Protein AF-0000000084987063 (afdb_homodimer)

Organism: Nitrosospira multiformis (strain ATCC 25196 / NCIMB 11849 / C 71) (NCBI:txid323848)

Solvent-accessible surface area (backbone atoms only — not comparable to full-atom values): 15869 Å² total; per-residue (Å²): 129,84,83,56,64,45,53,53,76,77,36,50,68,53,42,49,37,52,52,51,40,48,54,50,33,50,50,38,30,53,75,44,67,49,56,69,24,58,53,26,49,50,48,24,52,40,22,56,61,41,63,23,64,49,53,32,54,50,27,49,53,50,14,48,76,51,70,44,51,71,65,60,63,69,40,49,92,50,48,87,80,51,87,86,58,53,69,50,52,48,26,50,48,50,43,31,50,28,55,67,42,25,58,79,61,34,62,46,66,69,50,51,50,48,26,62,74,56,37,53,72,56,40,48,51,22,50,52,46,39,38,36,49,48,53,36,49,40,40,48,39,50,62,23,57,57,79,72,78,132,130,85,82,57,64,46,53,52,77,78,35,52,70,55,41,50,37,51,52,52,41,48,52,50,33,52,50,38,30,52,76,44,67,50,55,68,24,58,54,26,49,48,49,25,52,40,22,56,60,40,63,21,64,47,53,32,56,50,26,49,52,50,13,46,77,52,68,42,52,70,63,60,63,69,40,49,92,50,48,88,80,52,87,86,59,53,70,51,51,48,26,50,50,50,43,31,50,27,55,67,42,24,60,80,60,36,64,47,67,70,48,52,50,48,26,60,73,56,39,53,72,57,41,48,52,22,49,52,46,40,38,37,49,46,52,35,50,41,40,49,40,49,61,23,58,56,80,73,78,130

Nearest PDB structures (foldseek):
  2gmy-assembly1_C  TM=9.143E-01  e=2.079E-09  Agrobacterium fabrum str. C58
  7xw1-assembly1_A  TM=9.590E-01  e=3.713E-08  Pseudomonas aeruginosa
  2ijc-assembly2_I  TM=9.328E-01  e=4.978E-08  Pseudomonas aeruginosa PAO1
  6k40-assembly3_C  TM=8.436E-01  e=1.003E-02  Deinococcus radiodurans R1 = ATCC 13939 = DSM 20539
  2oyo-assembly1_A  TM=8.466E-01  e=1.280E-02  Deinococcus geothermalis DSM 11300

Secondary structure (DSSP, 8-state):
-PPPPPHHHH-HHHHHHHHHHHHHHHHHHHHTT--HHHHHHHHHHHHHHHT-HHHHHHHHHHHHHTT--HHHHHHGGGGGG-SSS-HHHHHHHHHHHHHHTHHHH-S-HHHHHHHHHHS-HHHHHHHHHHHHHHHHHHHHHHHHT-----/-PPPPPHHHH-HHHHHHHHHHHHHHHHHHHHTT--HHHHHHHHHHHHHHHT-HHHHHHHHHHHHHTT--HHHHHHGGGGGG-SSS-HHHHHHHHHHHHHHTHHHH-S-HHHHHHHHHHS-HHHHHHHHHHHHHHHHHHHHHHHHT-----

Sequence (300 aa):
MSERINLGKSAPALYQAVMGLEKLAAEAIASASIPEGFAHLLRLRASQLNQCAFCIRMHTHDALSSGESSDRISVLPAWRETGYFTEKERSSLALVEAITLISEGQVPDAIYEQAAAHLSKNEISAVEWLSVVINAWNRIAISSRYPVKAMSERINLGKSAPALYQAVMGLEKLAAEAIASASIPEGFAHLLRLRASQLNQCAFCIRMHTHDALSSGESSDRISVLPAWRETGYFTEKERSSLALVEAITLISEGQVPDAIYEQAAAHLSKNEISAVEWLSVVINAWNRIAISSRYPVKA

Radius of gyration: 18.85 Å; Cα contacts (8 Å, |Δi|>4): 436; chains: 2; bounding box: 53×51×44 Å

Foldseek 3Di:
DDQFDQPCVVCVVVVVVLVVLVVVLVVLCVVQVPQQLLLLLLLLLLCVVLVQVVSVVVSVVSNVVSPHDPVCNVCSPVVVPDPPDDLQSVLLNLQLVLCSPCVVPRRDPVSVVSNVVRGDPSNSVSSNSSSVSSSVVSVSCVSNVPDDDD/DDQFDQPCVVCVPVVVVLVVLVVVLVVLCVVQVPQQLLLLLLLLLLCVVLVQVVSVVVSVVSSVVSPDDPVCSVCSPVVVPDPPDDLQSVLLNLQLVLCSPCVVPRRDPVSVVSNVVRGDPSNSVSSNSSSVSSSVVSVSCVSNVPDDDD

InterPro domains:
  IPR003779 Alkyl hydroperoxide reductase AhpD/CMD-like [PF02627] (12-97)
  IPR004675 Alkylhydroperoxidase AhpD core [TIGR00778] (41-81)
  IPR029032 AhpD-like [G3DSA:1.20.1290.10] (1-150)
  IPR029032 AhpD-like [SSF69118] (6-148)

Structure (mmCIF, N/CA/C/O backbone):
data_AF-0000000084987063-model_v1
#
loop_
_entity.id
_entity.type
_entity.pdbx_description
1 polymer 'Alkylhydroperoxidase AhpD core'
#
loop_
_atom_site.group_PDB
_atom_site.id
_atom_site.type_symbol
_atom_site.label_atom_id
_atom_site.label_alt_id
_atom_site.label_comp_id
_atom_site.label_asym_id
_atom_site.label_entity_id
_atom_site.label_seq_id
_atom_site.pdbx_PDB_ins_code
_atom_site.Cartn_x
_atom_site.Cartn_y
_atom_site.Cartn_z
_atom_site.occupancy
_atom_site.B_iso_or_equiv
_atom_site.auth_seq_id
_atom_site.auth_comp_id
_atom_site.auth_asym_id
_atom_site.auth_atom_id
_atom_site.pdbx_PDB_model_num
ATOM 1 N N . MET A 1 1 ? -19.734 -13.961 -11.891 1 61.75 1 MET A N 1
ATOM 2 C CA . MET A 1 1 ? -18.438 -13.461 -11.477 1 61.75 1 MET A CA 1
ATOM 3 C C . MET A 1 1 ? -17.875 -14.297 -10.336 1 61.75 1 MET A C 1
ATOM 5 O O . MET A 1 1 ? -18.625 -14.812 -9.508 1 61.75 1 MET A O 1
ATOM 9 N N . SER A 1 2 ? -16.609 -14.875 -10.547 1 71.38 2 SER A N 1
ATOM 10 C CA . SER A 1 2 ? -16.016 -15.781 -9.562 1 71.38 2 SER A CA 1
ATOM 11 C C . SER A 1 2 ? -15.859 -15.102 -8.211 1 71.38 2 SER A C 1
ATOM 13 O O . SER A 1 2 ? -15.602 -13.891 -8.141 1 71.38 2 SER A O 1
ATOM 15 N N . GLU A 1 3 ? -16.359 -15.82 -7.195 1 88.44 3 GLU A N 1
ATOM 16 C CA . GLU A 1 3 ? -16.203 -15.352 -5.82 1 88.44 3 GLU A CA 1
ATOM 17 C C . GLU A 1 3 ? -14.742 -15.117 -5.477 1 88.44 3 GLU A C 1
ATOM 19 O O . GLU A 1 3 ? -13.883 -15.945 -5.801 1 88.44 3 GLU A O 1
ATOM 24 N N . ARG A 1 4 ? -14.469 -13.945 -4.977 1 96.56 4 ARG A N 1
ATOM 25 C CA . ARG A 1 4 ? -13.102 -13.609 -4.598 1 96.56 4 ARG A CA 1
ATOM 26 C C . ARG A 1 4 ? -12.742 -14.219 -3.248 1 96.56 4 ARG A C 1
ATOM 28 O O . ARG A 1 4 ? -13.609 -14.406 -2.396 1 96.56 4 ARG A O 1
ATOM 35 N N . ILE A 1 5 ? -11.547 -14.539 -3.1 1 96.88 5 ILE A N 1
ATOM 36 C CA . ILE A 1 5 ? -11.031 -14.922 -1.79 1 96.88 5 ILE A CA 1
ATOM 37 C C . ILE A 1 5 ? -11.117 -13.734 -0.831 1 96.88 5 ILE A C 1
ATOM 39 O O . ILE A 1 5 ? -10.758 -12.609 -1.188 1 96.88 5 ILE A O 1
ATOM 43 N N . ASN A 1 6 ? -11.727 -13.992 0.302 1 98 6 ASN A N 1
ATOM 44 C CA . ASN A 1 6 ? -11.648 -13.023 1.394 1 98 6 ASN A CA 1
ATOM 45 C C . ASN A 1 6 ? -10.297 -13.086 2.098 1 98 6 ASN A C 1
ATOM 47 O O . ASN A 1 6 ? -9.992 -14.062 2.779 1 98 6 ASN A O 1
ATOM 51 N N . LEU A 1 7 ? -9.547 -12.008 2.035 1 98.38 7 LEU A N 1
ATOM 52 C CA . LEU A 1 7 ? -8.172 -12.047 2.518 1 98.38 7 LEU A CA 1
ATOM 53 C C . LEU A 1 7 ? -8.125 -12.125 4.039 1 98.38 7 LEU A C 1
ATOM 55 O O . LEU A 1 7 ? -7.227 -12.742 4.609 1 98.38 7 LEU A O 1
ATOM 59 N N . GLY A 1 8 ? -9.047 -11.523 4.695 1 97.69 8 GLY A N 1
ATOM 60 C CA . GLY A 1 8 ? -9.117 -11.656 6.141 1 97.69 8 GLY A CA 1
ATOM 61 C C . GLY A 1 8 ? -9.422 -13.078 6.59 1 97.69 8 GLY A C 1
ATOM 62 O O . GLY A 1 8 ? -8.82 -13.57 7.551 1 97.69 8 GLY A O 1
ATOM 63 N N . LYS A 1 9 ? -10.258 -13.789 5.875 1 97.31 9 LYS A N 1
ATOM 64 C CA . LYS A 1 9 ? -10.664 -15.148 6.23 1 97.31 9 LYS A CA 1
ATOM 65 C C . LYS A 1 9 ? -9.602 -16.156 5.801 1 97.31 9 LYS A C 1
ATOM 67 O O . LYS A 1 9 ? -9.375 -17.156 6.492 1 97.31 9 LYS A O 1
ATOM 72 N N . SER A 1 10 ? -8.961 -15.938 4.672 1 97.06 10 SER A N 1
ATOM 73 C CA . SER A 1 10 ? -8 -16.906 4.137 1 97.06 10 SER A CA 1
ATOM 74 C C . SER A 1 10 ? -6.695 -16.875 4.926 1 97.06 10 SER A C 1
ATOM 76 O O . SER A 1 10 ? -5.953 -17.859 4.945 1 97.06 10 SER A O 1
ATOM 78 N N . ALA A 1 11 ? -6.383 -15.742 5.543 1 98 11 ALA A N 1
ATOM 79 C CA . ALA A 1 11 ? -5.152 -15.578 6.316 1 98 11 ALA A CA 1
ATOM 80 C C . ALA A 1 11 ? -5.391 -14.695 7.535 1 98 11 ALA A C 1
ATOM 82 O O . ALA A 1 11 ? -4.91 -13.562 7.59 1 98 11 ALA A O 1
ATOM 83 N N . PRO A 1 12 ? -5.992 -15.234 8.562 1 98.25 12 PRO A N 1
ATOM 84 C CA . PRO A 1 12 ? -6.395 -14.438 9.719 1 98.25 12 PRO A CA 1
ATOM 85 C C . PRO A 1 12 ? -5.211 -13.797 10.438 1 98.25 12 PRO A C 1
ATOM 87 O O . PRO A 1 12 ? -5.332 -12.688 10.969 1 98.25 12 PRO A O 1
ATOM 90 N N . ALA A 1 13 ? -4.062 -14.477 10.453 1 98.56 13 ALA A N 1
ATOM 91 C CA . ALA A 1 13 ? -2.891 -13.914 11.125 1 98.56 13 ALA A CA 1
ATOM 92 C C . ALA A 1 13 ? -2.404 -12.656 10.422 1 98.56 13 ALA A C 1
ATOM 94 O O . ALA A 1 13 ? -2.01 -11.688 11.07 1 98.56 13 ALA A O 1
ATOM 95 N N . LEU A 1 14 ? -2.377 -12.688 9.102 1 98.81 14 LEU A N 1
ATOM 96 C CA . LEU A 1 14 ? -1.985 -11.516 8.328 1 98.81 14 LEU A CA 1
ATOM 97 C C . LEU A 1 14 ? -2.963 -10.367 8.547 1 98.81 14 LEU A C 1
ATOM 99 O O . LEU A 1 14 ? -2.549 -9.219 8.742 1 98.81 14 LEU A O 1
ATOM 103 N N . TYR A 1 15 ? -4.238 -10.688 8.539 1 98.75 15 TYR A N 1
ATOM 104 C CA . TYR A 1 15 ? -5.262 -9.672 8.758 1 98.75 15 TYR A CA 1
ATOM 105 C C . TYR A 1 15 ? -5.102 -9.023 10.133 1 98.75 15 TYR A C 1
ATOM 107 O O . TYR A 1 15 ? -5.18 -7.801 10.266 1 98.75 15 TYR A O 1
ATOM 115 N N . GLN A 1 16 ? -4.84 -9.828 11.125 1 98.62 16 GLN A N 1
ATOM 116 C CA . GLN A 1 16 ? -4.637 -9.328 12.484 1 98.62 16 GLN A CA 1
ATOM 117 C C . GLN A 1 16 ? -3.387 -8.461 12.57 1 98.62 16 GLN A C 1
ATOM 119 O O . GLN A 1 16 ? -3.352 -7.488 13.328 1 98.62 16 GLN A O 1
ATOM 124 N N . ALA A 1 17 ? -2.373 -8.797 11.828 1 98.75 17 ALA A N 1
ATOM 125 C CA . ALA A 1 17 ? -1.165 -7.977 11.797 1 98.75 17 ALA A CA 1
ATOM 126 C C . ALA A 1 17 ? -1.456 -6.586 11.234 1 98.75 17 ALA A C 1
ATOM 128 O O . ALA A 1 17 ? -0.916 -5.59 11.719 1 98.75 17 ALA A O 1
ATOM 129 N N . VAL A 1 18 ? -2.336 -6.496 10.211 1 98.88 18 VAL A N 1
ATOM 130 C CA . VAL A 1 18 ? -2.703 -5.199 9.656 1 98.88 18 VAL A CA 1
ATOM 131 C C . VAL A 1 18 ? -3.561 -4.43 10.664 1 98.88 18 VAL A C 1
ATOM 133 O O . VAL A 1 18 ? -3.451 -3.207 10.773 1 98.88 18 VAL A O 1
ATOM 136 N N . MET A 1 19 ? -4.398 -5.148 11.438 1 98.75 19 MET A N 1
ATOM 137 C CA . MET A 1 19 ? -5.164 -4.504 12.5 1 98.75 19 MET A CA 1
ATOM 138 C C . MET A 1 19 ? -4.238 -3.9 13.547 1 98.75 19 MET A C 1
ATOM 140 O O . MET A 1 19 ? -4.504 -2.809 14.062 1 98.75 19 MET A O 1
ATOM 144 N N . GLY A 1 20 ? -3.191 -4.645 13.906 1 98.69 20 GLY A N 1
ATOM 145 C CA . GLY A 1 20 ? -2.189 -4.102 14.805 1 98.69 20 GLY A CA 1
ATOM 146 C C . GLY A 1 20 ? -1.493 -2.871 14.258 1 98.69 20 GLY A C 1
ATOM 147 O O . GLY A 1 20 ? -1.268 -1.902 14.984 1 98.69 20 GLY A O 1
ATOM 148 N N . LEU A 1 21 ? -1.146 -2.932 13 1 98.62 21 LEU A N 1
ATOM 149 C CA . LEU A 1 21 ? -0.555 -1.79 12.312 1 98.62 21 LEU A CA 1
ATOM 150 C C . LEU A 1 21 ? -1.489 -0.585 12.352 1 98.62 21 LEU A C 1
ATOM 152 O O . LEU A 1 21 ? -1.05 0.538 12.609 1 98.62 21 LEU A O 1
ATOM 156 N N . GLU A 1 22 ? -2.771 -0.774 12.109 1 98.69 22 GLU A N 1
ATOM 157 C CA . GLU A 1 22 ? -3.793 0.268 12.156 1 98.69 22 GLU A CA 1
ATOM 158 C C . GLU A 1 22 ? -3.852 0.921 13.531 1 98.69 22 GLU A C 1
ATOM 160 O O . GLU A 1 22 ? -3.939 2.146 13.641 1 98.69 22 GLU A O 1
ATOM 165 N N . LYS A 1 23 ? -3.822 0.128 14.57 1 98.75 23 LYS A N 1
ATOM 166 C CA . LYS A 1 23 ? -3.852 0.646 15.938 1 98.75 23 LYS A CA 1
ATOM 167 C C . LYS A 1 23 ? -2.65 1.546 16.203 1 98.75 23 LYS A C 1
ATOM 169 O O . LYS A 1 23 ? -2.795 2.623 16.781 1 98.75 23 LYS A O 1
ATOM 174 N N . LEU A 1 24 ? -1.491 1.149 15.805 1 98.81 24 LEU A N 1
ATOM 175 C CA . LEU A 1 24 ? -0.273 1.927 16.016 1 98.81 24 LEU A CA 1
ATOM 176 C C . LEU A 1 24 ? -0.324 3.23 15.219 1 98.81 24 LEU A C 1
ATOM 178 O O . LEU A 1 24 ? 0.128 4.27 15.703 1 98.81 24 LEU A O 1
ATOM 182 N N . ALA A 1 25 ? -0.842 3.186 13.984 1 98.75 25 ALA A N 1
ATOM 183 C CA . ALA A 1 25 ? -0.969 4.391 13.172 1 98.75 25 ALA A CA 1
ATOM 184 C C . ALA A 1 25 ? -1.933 5.387 13.812 1 98.75 25 ALA A C 1
ATOM 186 O O . ALA A 1 25 ? -1.688 6.594 13.797 1 98.75 25 ALA A O 1
ATOM 187 N N . ALA A 1 26 ? -3.012 4.824 14.375 1 98.69 26 ALA A N 1
ATOM 188 C CA . ALA A 1 26 ? -3.971 5.676 15.07 1 98.69 26 ALA A CA 1
ATOM 189 C C . ALA A 1 26 ? -3.328 6.344 16.281 1 98.69 26 ALA A C 1
ATOM 191 O O . ALA A 1 26 ? -3.586 7.52 16.562 1 98.69 26 ALA A O 1
ATOM 192 N N . GLU A 1 27 ? -2.539 5.617 17 1 98.69 27 GLU A N 1
ATOM 193 C CA . GLU A 1 27 ? -1.817 6.172 18.141 1 98.69 27 GLU A CA 1
ATOM 194 C C . GLU A 1 27 ? -0.849 7.266 17.703 1 98.69 27 GLU A C 1
ATOM 196 O O . GLU A 1 27 ? -0.691 8.273 18.406 1 98.69 27 GLU A O 1
ATOM 201 N N . ALA A 1 28 ? -0.174 7.082 16.578 1 98.69 28 ALA A N 1
ATOM 202 C CA . ALA A 1 28 ? 0.738 8.086 16.047 1 98.69 28 ALA A CA 1
ATOM 203 C C . ALA A 1 28 ? -0.008 9.375 15.695 1 98.69 28 ALA A C 1
ATOM 205 O O . ALA A 1 28 ? 0.475 10.477 15.969 1 98.69 28 ALA A O 1
ATOM 206 N N . ILE A 1 29 ? -1.166 9.25 15.133 1 98.75 29 ILE A N 1
ATOM 207 C CA . ILE A 1 29 ? -2.02 10.375 14.766 1 98.75 29 ILE A CA 1
ATOM 208 C C . ILE A 1 29 ? -2.426 11.148 16.016 1 98.75 29 ILE A C 1
ATOM 210 O O . ILE A 1 29 ? -2.32 12.375 16.062 1 98.75 29 ILE A O 1
ATOM 214 N N . ALA A 1 30 ? -2.846 10.43 17 1 98.44 30 ALA A N 1
ATOM 215 C CA . ALA A 1 30 ? -3.25 11.047 18.266 1 98.44 30 ALA A CA 1
ATOM 216 C C . ALA A 1 30 ? -2.072 11.75 18.938 1 98.44 30 ALA A C 1
ATOM 218 O O . ALA A 1 30 ? -2.215 12.867 19.438 1 98.44 30 ALA A O 1
ATOM 219 N N . SER A 1 31 ? -0.927 11.117 18.938 1 98.19 31 SER A N 1
ATOM 220 C CA . SER A 1 31 ? 0.266 11.672 19.562 1 98.19 31 SER A CA 1
ATOM 221 C C . SER A 1 31 ? 0.724 12.945 18.875 1 98.19 31 SER A C 1
ATOM 223 O O . SER A 1 31 ? 1.33 13.82 19.5 1 98.19 31 SER A O 1
ATOM 225 N N . ALA A 1 32 ? 0.446 13.062 17.578 1 98.38 32 ALA A N 1
ATOM 226 C CA . ALA A 1 32 ? 0.797 14.242 16.797 1 98.38 32 ALA A CA 1
ATOM 227 C C . ALA A 1 32 ? -0.283 15.312 16.906 1 98.38 32 ALA A C 1
ATOM 229 O O . ALA A 1 32 ? -0.192 16.359 16.266 1 98.38 32 ALA A O 1
ATOM 230 N N . SER A 1 33 ? -1.35 15.039 17.641 1 98.12 33 SER A N 1
ATOM 231 C CA . SER A 1 33 ? -2.455 15.953 17.906 1 98.12 33 SER A CA 1
ATOM 232 C C . SER A 1 33 ? -3.195 16.312 16.625 1 98.12 33 SER A C 1
ATOM 234 O O . SER A 1 33 ? -3.668 17.438 16.453 1 98.12 33 SER A O 1
ATOM 236 N N . ILE A 1 34 ? -3.174 15.406 15.656 1 98.56 34 ILE A N 1
ATOM 237 C CA . ILE A 1 34 ? -4.02 15.539 14.477 1 98.56 34 ILE A CA 1
ATOM 238 C C . ILE A 1 34 ? -5.465 15.195 14.836 1 98.56 34 ILE A C 1
ATOM 240 O O . ILE A 1 34 ? -5.734 14.117 15.375 1 98.56 34 ILE A O 1
ATOM 244 N N . PRO A 1 35 ? -6.379 16.125 14.609 1 98.62 35 PRO A N 1
ATOM 245 C CA . PRO A 1 35 ? -7.77 15.852 14.969 1 98.62 35 PRO A CA 1
ATOM 246 C C . PRO A 1 35 ? -8.305 14.578 14.32 1 98.62 35 PRO A C 1
ATOM 248 O O . PRO A 1 35 ? -8.023 14.312 13.148 1 98.62 35 PRO A O 1
ATOM 251 N N . GLU A 1 36 ? -9.086 13.82 15.086 1 98.5 36 GLU A N 1
ATOM 252 C CA . GLU A 1 36 ? -9.609 12.531 14.641 1 98.5 36 GLU A CA 1
ATOM 253 C C . GLU A 1 36 ? -10.422 12.688 13.359 1 98.5 36 GLU A C 1
ATOM 255 O O . GLU A 1 36 ? -10.297 11.883 12.43 1 98.5 36 GLU A O 1
ATOM 260 N N . GLY A 1 37 ? -11.297 13.672 13.336 1 98.69 37 GLY A N 1
ATOM 261 C CA . GLY A 1 37 ? -12.094 13.93 12.148 1 98.69 37 GLY A CA 1
ATOM 262 C C . GLY A 1 37 ? -11.25 14.148 10.906 1 98.69 37 GLY A C 1
ATOM 263 O O . GLY A 1 37 ? -11.539 13.594 9.844 1 98.69 37 GLY A O 1
ATOM 264 N N . PHE A 1 38 ? -10.148 14.938 11.047 1 98.88 38 PHE A N 1
ATOM 265 C CA . PHE A 1 38 ? -9.281 15.211 9.906 1 98.88 38 PHE A CA 1
ATOM 266 C C . PHE A 1 38 ? -8.516 13.953 9.5 1 98.88 38 PHE A C 1
ATOM 268 O O . PHE A 1 38 ? -8.297 13.711 8.312 1 98.88 38 PHE A O 1
ATOM 275 N N . ALA A 1 39 ? -8.133 13.102 10.438 1 98.94 39 ALA A N 1
ATOM 276 C CA . ALA A 1 39 ? -7.484 11.836 10.117 1 98.94 39 ALA A CA 1
ATOM 277 C C . ALA A 1 39 ? -8.391 10.961 9.25 1 98.94 39 ALA A C 1
ATOM 279 O O . ALA A 1 39 ? -7.91 10.266 8.352 1 98.94 39 ALA A O 1
ATOM 280 N N . HIS A 1 40 ? -9.703 10.969 9.5 1 98.94 40 HIS A N 1
ATOM 281 C CA . HIS A 1 40 ? -10.633 10.219 8.664 1 98.94 40 HIS A CA 1
ATOM 282 C C . HIS A 1 40 ? -10.734 10.828 7.27 1 98.94 40 HIS A C 1
ATOM 284 O O . HIS A 1 40 ? -10.922 10.102 6.289 1 98.94 40 HIS A O 1
ATOM 290 N N . LEU A 1 41 ? -10.578 12.148 7.137 1 98.94 41 LEU A N 1
ATOM 291 C CA . LEU A 1 41 ? -10.562 12.766 5.812 1 98.94 41 LEU A CA 1
ATOM 292 C C . LEU A 1 41 ? -9.328 12.336 5.023 1 98.94 41 LEU A C 1
ATOM 294 O O . LEU A 1 41 ? -9.398 12.164 3.807 1 98.94 41 LEU A O 1
ATOM 298 N N . LEU A 1 42 ? -8.188 12.195 5.703 1 98.94 42 LEU A N 1
ATOM 299 C CA . LEU A 1 42 ? -6.98 11.727 5.031 1 98.94 42 LEU A CA 1
ATOM 300 C C . LEU A 1 42 ? -7.168 10.312 4.5 1 98.94 42 LEU A C 1
ATOM 302 O O . LEU A 1 42 ? -6.859 10.039 3.338 1 98.94 42 LEU A O 1
ATOM 306 N N . ARG A 1 43 ? -7.723 9.406 5.34 1 98.94 43 ARG A N 1
ATOM 307 C CA . ARG A 1 43 ? -8.016 8.047 4.906 1 98.94 43 ARG A CA 1
ATOM 308 C C . ARG A 1 43 ? -9.016 8.039 3.758 1 98.94 43 ARG A C 1
ATOM 310 O O . ARG A 1 43 ? -8.875 7.277 2.801 1 98.94 43 ARG A O 1
ATOM 317 N N . LEU A 1 44 ? -10.008 8.883 3.906 1 98.94 44 LEU A N 1
ATOM 318 C CA . LEU A 1 44 ? -11.055 9 2.889 1 98.94 44 LEU A CA 1
ATOM 319 C C . LEU A 1 44 ? -10.461 9.445 1.556 1 98.94 44 LEU A C 1
ATOM 321 O O . LEU A 1 44 ? -10.797 8.891 0.507 1 98.94 44 LEU A O 1
ATOM 325 N N . ARG A 1 45 ? -9.578 10.422 1.533 1 98.94 45 ARG A N 1
ATOM 326 C CA . ARG A 1 45 ? -8.992 10.93 0.298 1 98.94 45 ARG A CA 1
ATOM 327 C C . ARG A 1 45 ? -8.164 9.852 -0.396 1 98.94 45 ARG A C 1
ATOM 329 O O . ARG A 1 45 ? -8.273 9.656 -1.609 1 98.94 45 ARG A O 1
ATOM 336 N N . ALA A 1 46 ? -7.348 9.148 0.409 1 98.94 46 ALA A N 1
ATOM 337 C CA . ALA A 1 46 ? -6.598 8.031 -0.161 1 98.94 46 ALA A CA 1
ATOM 338 C C . ALA A 1 46 ? -7.535 6.996 -0.78 1 98.94 46 ALA A C 1
ATOM 340 O O . ALA A 1 46 ? -7.289 6.516 -1.889 1 98.94 46 ALA A O 1
ATOM 341 N N . SER A 1 47 ? -8.609 6.652 -0.075 1 98.94 47 SER A N 1
ATOM 342 C CA . SER A 1 47 ? -9.555 5.637 -0.517 1 98.94 47 SER A CA 1
ATOM 343 C C . SER A 1 47 ? -10.312 6.09 -1.76 1 98.94 47 SER A C 1
ATOM 345 O O . SER A 1 47 ? -10.656 5.277 -2.619 1 98.94 47 SER A O 1
ATOM 347 N N . GLN A 1 48 ? -10.617 7.422 -1.835 1 98.88 48 GLN A N 1
ATOM 348 C CA . GLN A 1 48 ? -11.242 7.977 -3.033 1 98.88 48 GLN A CA 1
ATOM 349 C C . GLN A 1 48 ? -10.344 7.781 -4.254 1 98.88 48 GLN A C 1
ATOM 351 O O . GLN A 1 48 ? -10.82 7.391 -5.324 1 98.88 48 GLN A O 1
ATOM 356 N N . LEU A 1 49 ? -9.07 8.047 -4.051 1 98.75 49 LEU A N 1
ATOM 357 C CA . LEU A 1 49 ? -8.117 7.887 -5.145 1 98.75 49 LEU A CA 1
ATOM 358 C C . LEU A 1 49 ? -8.047 6.43 -5.594 1 98.75 49 LEU A C 1
ATOM 360 O O . LEU A 1 49 ? -7.977 6.148 -6.793 1 98.75 49 LEU A O 1
ATOM 364 N N . ASN A 1 50 ? -8.117 5.48 -4.629 1 98.69 50 ASN A N 1
ATOM 365 C CA . ASN A 1 50 ? -8.016 4.055 -4.922 1 98.69 50 ASN A CA 1
ATOM 366 C C . ASN A 1 50 ? -9.367 3.463 -5.297 1 98.69 50 ASN A C 1
ATOM 368 O O . ASN A 1 50 ? -9.453 2.299 -5.699 1 98.69 50 ASN A O 1
ATOM 372 N N . GLN A 1 51 ? -10.445 4.234 -5.094 1 98.31 51 GLN A N 1
ATOM 373 C CA . GLN A 1 51 ? -11.812 3.842 -5.418 1 98.31 51 GLN A CA 1
ATOM 374 C C . GLN A 1 51 ? -12.242 2.615 -4.613 1 98.31 51 GLN A C 1
ATOM 376 O O . GLN A 1 51 ? -12.812 1.672 -5.168 1 98.31 51 GLN A O 1
ATOM 381 N N . CYS A 1 52 ? -11.875 2.576 -3.436 1 98.56 52 CYS A N 1
ATOM 382 C CA . CYS A 1 52 ? -12.336 1.539 -2.518 1 98.56 52 CYS A CA 1
ATOM 383 C C . CYS A 1 52 ? -13.664 1.919 -1.886 1 98.56 52 CYS A C 1
ATOM 385 O O . CYS A 1 52 ? -13.695 2.582 -0.847 1 98.56 52 CYS A O 1
ATOM 387 N N . ALA A 1 53 ? -14.781 1.469 -2.436 1 98.19 53 ALA A N 1
ATOM 388 C CA . ALA A 1 53 ? -16.125 1.87 -2.029 1 98.19 53 ALA A CA 1
ATOM 389 C C . ALA A 1 53 ? -16.375 1.54 -0.56 1 98.19 53 ALA A C 1
ATOM 391 O O . ALA A 1 53 ? -17 2.318 0.159 1 98.19 53 ALA A O 1
ATOM 392 N N . PHE A 1 54 ? -15.875 0.461 -0.133 1 98.62 54 PHE A N 1
ATOM 393 C CA . PHE A 1 54 ? -16.047 0.046 1.254 1 98.62 54 PHE A CA 1
ATOM 394 C C . PHE A 1 54 ? -15.398 1.045 2.203 1 98.62 54 PHE A C 1
ATOM 396 O O . PHE A 1 54 ? -16.031 1.517 3.148 1 98.62 54 PHE A O 1
ATOM 403 N N . CYS A 1 55 ? -14.188 1.37 1.99 1 98.88 55 CYS A N 1
ATOM 404 C CA . CYS A 1 55 ? -13.438 2.291 2.832 1 98.88 55 CYS A CA 1
ATOM 405 C C . CYS A 1 55 ? -14 3.703 2.738 1 98.88 55 CYS A C 1
ATOM 407 O O . CYS A 1 55 ? -14.039 4.426 3.736 1 98.88 55 CYS A O 1
ATOM 409 N N . ILE A 1 56 ? -14.414 4.09 1.487 1 98.81 56 ILE A N 1
ATOM 410 C CA . ILE A 1 56 ? -14.992 5.414 1.299 1 98.81 56 ILE A CA 1
ATOM 411 C C . ILE A 1 56 ? -16.234 5.562 2.17 1 98.81 56 ILE A C 1
ATOM 413 O O . ILE A 1 56 ? -16.375 6.543 2.904 1 98.81 56 ILE A O 1
ATOM 417 N N . ARG A 1 57 ? -17.125 4.59 2.129 1 98.62 57 ARG A N 1
ATOM 418 C CA . ARG A 1 57 ? -18.328 4.629 2.953 1 98.62 57 ARG A CA 1
ATOM 419 C C . ARG A 1 57 ? -17.984 4.645 4.438 1 98.62 57 ARG A C 1
ATOM 421 O O . ARG A 1 57 ? -18.531 5.441 5.203 1 98.62 57 ARG A O 1
ATOM 428 N N . MET A 1 58 ? -17.062 3.807 4.812 1 98.56 58 MET A N 1
ATOM 429 C CA . MET A 1 58 ? -16.703 3.666 6.219 1 98.56 58 MET A CA 1
ATOM 430 C C . MET A 1 58 ? -16.078 4.953 6.75 1 98.56 58 MET A C 1
ATOM 432 O O . MET A 1 58 ? -16.5 5.465 7.789 1 98.56 58 MET A O 1
ATOM 436 N N . HIS A 1 59 ? -15.141 5.551 6.004 1 98.81 59 HIS A N 1
ATOM 437 C CA . HIS A 1 59 ? -14.438 6.719 6.512 1 98.81 59 HIS A CA 1
ATOM 438 C C . HIS A 1 59 ? -15.281 7.98 6.367 1 98.81 59 HIS A C 1
ATOM 440 O O . HIS A 1 59 ? -15.039 8.977 7.051 1 98.81 59 HIS A O 1
ATOM 446 N N . THR A 1 60 ? -16.25 7.988 5.422 1 98.75 60 THR A N 1
ATOM 447 C CA . THR A 1 60 ? -17.234 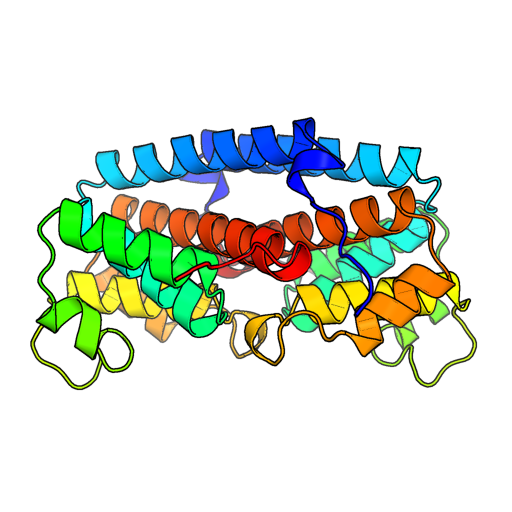9.07 5.41 1 98.75 60 THR A CA 1
ATOM 448 C C . THR A 1 60 ? -18.047 9.078 6.703 1 98.75 60 THR A C 1
ATOM 450 O O . THR A 1 60 ? -18.172 10.125 7.352 1 98.75 60 THR A O 1
ATOM 453 N N . HIS A 1 61 ? -18.562 7.918 7.078 1 98.62 61 HIS A N 1
ATOM 454 C CA . HIS A 1 61 ? -19.344 7.805 8.297 1 98.62 61 HIS A CA 1
ATOM 455 C C . HIS A 1 61 ? -18.516 8.133 9.531 1 98.62 61 HIS A C 1
ATOM 457 O O . HIS A 1 61 ? -18.984 8.828 10.43 1 98.62 61 HIS A O 1
ATOM 463 N N . ASP A 1 62 ? -17.297 7.641 9.578 1 98.75 62 ASP A N 1
ATOM 464 C CA . ASP A 1 62 ? -16.406 7.91 10.711 1 98.75 62 ASP A CA 1
ATOM 465 C C . ASP A 1 62 ? -16.109 9.406 10.836 1 98.75 62 ASP A C 1
ATOM 467 O O . ASP A 1 62 ? -16.078 9.945 11.938 1 98.75 62 ASP A O 1
ATOM 471 N N . ALA A 1 63 ? -15.867 10.094 9.68 1 98.81 63 ALA A N 1
ATOM 472 C CA . ALA A 1 63 ? -15.602 11.531 9.68 1 98.81 63 ALA A CA 1
ATOM 473 C C . ALA A 1 63 ? -16.797 12.305 10.227 1 98.81 63 ALA A C 1
ATOM 475 O O . ALA A 1 63 ? -16.625 13.18 11.086 1 98.81 63 ALA A O 1
ATOM 476 N N . LEU A 1 64 ? -17.953 11.961 9.758 1 98.75 64 LEU A N 1
ATOM 477 C CA . LEU A 1 64 ? -19.172 12.617 10.234 1 98.75 64 LEU A CA 1
ATOM 478 C C . LEU A 1 64 ? -19.344 12.406 11.734 1 98.75 64 LEU A C 1
ATOM 480 O O . LEU A 1 64 ? -19.641 13.359 12.469 1 98.75 64 LEU A O 1
ATOM 484 N N . SER A 1 65 ? -19.156 11.195 12.164 1 98.62 65 SER A N 1
ATOM 485 C CA . SER A 1 65 ? -19.344 10.836 13.57 1 98.62 65 SER A CA 1
ATOM 486 C C . SER A 1 65 ? -18.312 11.539 14.445 1 98.62 65 SER A C 1
ATOM 488 O O . SER A 1 65 ? -18.516 11.68 15.656 1 98.62 65 SER A O 1
ATOM 490 N N . SER A 1 66 ? -17.219 12.008 13.844 1 98.38 66 SER A N 1
ATOM 491 C CA . SER A 1 66 ? -16.156 12.672 14.578 1 98.38 66 SER A CA 1
ATOM 492 C C . SER A 1 66 ? -16.266 14.188 14.461 1 98.38 66 SER A C 1
ATOM 494 O O . SER A 1 66 ? -15.328 14.914 14.82 1 98.38 66 SER A O 1
ATOM 496 N N . GLY A 1 67 ? -17.328 14.703 13.82 1 97.94 67 GLY A N 1
ATOM 497 C CA . GLY A 1 67 ? -17.625 16.125 13.867 1 97.94 67 GLY A CA 1
ATOM 498 C C . GLY A 1 67 ? -17.266 16.844 12.57 1 97.94 67 GLY A C 1
ATOM 499 O O . GLY A 1 67 ? -17.438 18.062 12.469 1 97.94 67 GLY A O 1
ATOM 500 N N . GLU A 1 68 ? -16.812 16.156 11.57 1 98.69 68 GLU A N 1
ATOM 501 C CA . GLU A 1 68 ? -16.547 16.781 10.273 1 98.69 68 GLU A CA 1
ATOM 502 C C . GLU A 1 68 ? -17.859 17.203 9.602 1 98.69 68 GLU A C 1
ATOM 504 O O . GLU A 1 68 ? -18.891 16.562 9.789 1 98.69 68 GLU A O 1
ATOM 509 N N . SER A 1 69 ? -17.766 18.234 8.805 1 98.31 69 SER A N 1
ATOM 510 C CA . SER A 1 69 ? -18.953 18.703 8.094 1 98.31 69 SER A CA 1
ATOM 511 C C . SER A 1 69 ? -19.125 18 6.762 1 98.31 69 SER A C 1
ATOM 513 O O . SER A 1 69 ? -18.141 17.562 6.148 1 98.31 69 SER A O 1
ATOM 515 N N . SER A 1 70 ? -20.391 17.922 6.348 1 98.38 70 SER A N 1
ATOM 516 C CA . SER A 1 70 ? -20.703 17.344 5.039 1 98.38 70 SER A CA 1
ATOM 517 C C . SER A 1 70 ? -20.078 18.172 3.918 1 98.38 70 SER A C 1
ATOM 519 O O . SER A 1 70 ? -19.703 17.625 2.877 1 98.38 70 SER A O 1
ATOM 521 N N . ASP A 1 71 ? -19.859 19.484 4.148 1 98.25 71 ASP A N 1
ATOM 522 C CA . ASP A 1 71 ? -19.25 20.344 3.141 1 98.25 71 ASP A CA 1
ATOM 523 C C . ASP A 1 71 ? -17.781 19.953 2.914 1 98.25 71 ASP A C 1
ATOM 525 O O . ASP A 1 71 ? -17.359 19.781 1.771 1 98.25 71 ASP A O 1
ATOM 529 N N . ARG A 1 72 ? -17.016 19.844 4.055 1 98.62 72 ARG A N 1
ATOM 530 C CA . ARG A 1 72 ? -15.617 19.469 3.922 1 98.62 72 ARG A CA 1
ATOM 531 C C . ARG A 1 72 ? -15.484 18.109 3.25 1 98.62 72 ARG A C 1
ATOM 533 O O . ARG A 1 72 ? -14.625 17.922 2.389 1 98.62 72 ARG A O 1
ATOM 540 N N . ILE A 1 73 ? -16.359 17.141 3.58 1 98.81 73 ILE A N 1
ATOM 541 C CA . ILE A 1 73 ? -16.344 15.805 2.994 1 98.81 73 ILE A CA 1
ATOM 542 C C . ILE A 1 73 ? -16.656 15.891 1.502 1 98.81 73 ILE A C 1
ATOM 544 O O . ILE A 1 73 ? -15.984 15.266 0.681 1 98.81 73 ILE A O 1
ATOM 548 N N . SER A 1 74 ? -17.609 16.719 1.108 1 98.62 74 SER A N 1
ATOM 549 C CA . SER A 1 74 ? -18.078 16.812 -0.273 1 98.62 74 SER A CA 1
ATOM 550 C C . SER A 1 74 ? -17 17.391 -1.179 1 98.62 74 SER A C 1
ATOM 552 O O . SER A 1 74 ? -16.859 16.984 -2.332 1 98.62 74 SER A O 1
ATOM 554 N N . VAL A 1 75 ? -16.203 18.328 -0.696 1 98.69 75 VAL A N 1
ATOM 555 C CA . VAL A 1 75 ? -15.273 19.047 -1.562 1 98.69 75 VAL A CA 1
ATOM 556 C C . VAL A 1 75 ? -13.883 18.422 -1.476 1 98.69 75 VAL A C 1
ATOM 558 O O . VAL A 1 75 ? -12.953 18.859 -2.152 1 98.69 75 VAL A O 1
ATOM 561 N N . LEU A 1 76 ? -13.781 17.406 -0.667 1 98.88 76 LEU A N 1
ATOM 562 C CA . LEU A 1 76 ? -12.492 16.781 -0.388 1 98.88 76 LEU A CA 1
ATOM 563 C C . LEU A 1 76 ? -11.789 16.391 -1.682 1 98.88 76 LEU A C 1
ATOM 565 O O . LEU A 1 76 ? -10.586 16.625 -1.836 1 98.88 76 LEU A O 1
ATOM 569 N N . PRO A 1 77 ? -12.445 15.812 -2.721 1 98.75 77 PRO A N 1
ATOM 570 C CA . PRO A 1 77 ? -11.742 15.461 -3.959 1 98.75 77 PRO A CA 1
ATOM 571 C C . PRO A 1 77 ? -11.227 16.688 -4.711 1 98.75 77 PRO A C 1
ATOM 573 O O . PRO A 1 77 ? -10.375 16.547 -5.598 1 98.75 77 PRO A O 1
ATOM 576 N N . ALA A 1 78 ? -11.719 17.859 -4.406 1 98.62 78 ALA A N 1
ATOM 577 C CA . ALA A 1 78 ? -11.32 19.109 -5.055 1 98.62 78 ALA A CA 1
ATOM 578 C C . ALA A 1 78 ? -10.766 20.109 -4.039 1 98.62 78 ALA A C 1
ATOM 580 O O . ALA A 1 78 ? -10.945 21.312 -4.184 1 98.62 78 ALA A O 1
ATOM 581 N N . TRP A 1 79 ? -10.148 19.562 -3.004 1 98.69 79 TRP A N 1
ATOM 582 C CA . TRP A 1 79 ? -9.758 20.391 -1.869 1 98.69 79 TRP A CA 1
ATOM 583 C C . TRP A 1 79 ? -8.867 21.531 -2.32 1 98.69 79 TRP A C 1
ATOM 585 O O . TRP A 1 79 ? -8.875 22.609 -1.71 1 98.69 79 TRP A O 1
ATOM 595 N N . ARG A 1 80 ? -8.125 21.422 -3.361 1 98.31 80 ARG A N 1
ATOM 596 C CA . ARG A 1 80 ? -7.195 22.453 -3.818 1 98.31 80 ARG A CA 1
ATOM 597 C C . ARG A 1 80 ? -7.945 23.703 -4.27 1 98.31 80 ARG A C 1
ATOM 599 O O . ARG A 1 80 ? -7.395 24.812 -4.234 1 98.31 80 ARG A O 1
ATOM 606 N N . GLU A 1 81 ? -9.18 23.531 -4.637 1 98.12 81 GLU A N 1
ATOM 607 C CA . GLU A 1 81 ? -9.945 24.625 -5.223 1 98.12 81 GLU A CA 1
ATOM 608 C C . GLU A 1 81 ? -10.914 25.234 -4.207 1 98.12 81 GLU A C 1
ATOM 610 O O . GLU A 1 81 ? -11.875 25.891 -4.586 1 98.12 81 GLU A O 1
ATOM 615 N N . THR A 1 82 ? -10.672 25 -2.975 1 97.62 82 THR A N 1
ATOM 616 C CA . THR A 1 82 ? -11.578 25.484 -1.94 1 97.62 82 THR A CA 1
ATOM 617 C C . THR A 1 82 ? -10.805 26.188 -0.83 1 97.62 82 THR A C 1
ATOM 619 O O . THR A 1 82 ? -9.586 26.031 -0.725 1 97.62 82 THR A O 1
ATOM 622 N N . GLY A 1 83 ? -11.531 26.969 0.022 1 97.69 83 GLY A N 1
ATOM 623 C CA . GLY A 1 83 ? -10.961 27.609 1.195 1 97.69 83 GLY A CA 1
ATOM 624 C C . GLY A 1 83 ? -11.273 26.891 2.488 1 97.69 83 GLY A C 1
ATOM 625 O O . GLY A 1 83 ? -11.102 27.438 3.576 1 97.69 83 GLY A O 1
ATOM 626 N N . TYR A 1 84 ? -11.719 25.578 2.41 1 98.19 84 TYR A N 1
ATOM 627 C CA . TYR A 1 84 ? -12.227 24.828 3.562 1 98.19 84 TYR A CA 1
ATOM 628 C C . TYR A 1 84 ? -11.086 24.281 4.406 1 98.19 84 TYR A C 1
ATOM 630 O O . TYR A 1 84 ? -11.281 23.891 5.555 1 98.19 84 TYR A O 1
ATOM 638 N N . PHE A 1 85 ? -9.867 24.266 3.916 1 98.75 85 PHE A N 1
ATOM 639 C CA . PHE A 1 85 ? -8.773 23.547 4.57 1 98.75 85 PHE A CA 1
ATOM 640 C C . PHE A 1 85 ? -7.617 24.5 4.875 1 98.75 85 PHE A C 1
ATOM 642 O O . PHE A 1 85 ? -7.242 25.312 4.035 1 98.75 85 PHE A O 1
ATOM 649 N N . THR A 1 86 ? -7.09 24.406 6.102 1 98.5 86 THR A N 1
ATOM 650 C CA . THR A 1 86 ? -5.934 25.188 6.512 1 98.5 86 THR A CA 1
ATOM 651 C C . THR A 1 86 ? -4.688 24.75 5.746 1 98.5 86 THR A C 1
ATOM 653 O O . THR A 1 86 ? -4.684 23.703 5.098 1 98.5 86 THR A O 1
ATOM 656 N N . GLU A 1 87 ? -3.641 25.547 5.816 1 98.19 87 GLU A N 1
ATOM 657 C CA . GLU A 1 87 ? -2.387 25.188 5.16 1 98.19 87 GLU A CA 1
ATOM 658 C C . GLU A 1 87 ? -1.831 23.875 5.707 1 98.19 87 GLU A C 1
ATOM 660 O O . GLU A 1 87 ? -1.249 23.094 4.965 1 98.19 87 GLU A O 1
ATOM 665 N N . LYS A 1 88 ? -1.957 23.672 6.992 1 98.31 88 LYS A N 1
ATOM 666 C CA . LYS A 1 88 ? -1.554 22.406 7.602 1 98.31 88 LYS A CA 1
ATOM 667 C C . LYS A 1 88 ? -2.328 21.234 7.004 1 98.31 88 LYS A C 1
ATOM 669 O O . LYS A 1 88 ? -1.741 20.203 6.664 1 98.31 88 LYS A O 1
ATOM 674 N N . GLU A 1 89 ? -3.635 21.422 6.84 1 98.81 89 GLU A N 1
ATOM 675 C CA . GLU A 1 89 ? -4.473 20.359 6.285 1 98.81 89 GLU A CA 1
ATOM 676 C C . GLU A 1 89 ? -4.164 20.141 4.809 1 98.81 89 GLU A C 1
ATOM 678 O O . GLU A 1 89 ? -4.086 18.984 4.355 1 98.81 89 GLU A O 1
ATOM 683 N N . ARG A 1 90 ? -3.973 21.188 4.09 1 98.88 90 ARG A N 1
ATOM 684 C CA . ARG A 1 90 ? -3.639 21.094 2.672 1 98.88 90 ARG A CA 1
ATOM 685 C C . ARG A 1 90 ? -2.32 20.359 2.467 1 98.88 90 ARG A C 1
ATOM 687 O O . ARG A 1 90 ? -2.197 19.531 1.559 1 98.88 90 ARG A O 1
ATOM 694 N N . SER A 1 91 ? -1.371 20.656 3.299 1 98.81 91 SER A N 1
ATOM 695 C CA . SER A 1 91 ? -0.076 19.984 3.229 1 98.81 91 SER A CA 1
ATOM 696 C C . SER A 1 91 ? -0.212 18.484 3.504 1 98.81 91 SER A C 1
ATOM 698 O O . SER A 1 91 ? 0.427 17.672 2.838 1 98.81 91 SER A O 1
ATOM 700 N N . SER A 1 92 ? -1.049 18.109 4.469 1 98.94 92 SER A N 1
ATOM 701 C CA . SER A 1 92 ? -1.3 16.703 4.781 1 98.94 92 SER A CA 1
ATOM 702 C C . SER A 1 92 ? -2.002 16 3.627 1 98.94 92 SER A C 1
ATOM 704 O O . SER A 1 92 ? -1.644 14.875 3.27 1 98.94 92 SER A O 1
ATOM 706 N N . LEU A 1 93 ? -2.982 16.656 3.057 1 98.94 93 LEU A N 1
ATOM 707 C CA . LEU A 1 93 ? -3.736 16.078 1.948 1 98.94 93 LEU A CA 1
ATOM 708 C C . LEU A 1 93 ? -2.838 15.859 0.735 1 98.94 93 LEU A C 1
ATOM 710 O O . LEU A 1 93 ? -2.906 14.812 0.086 1 98.94 93 LEU A O 1
ATOM 714 N N 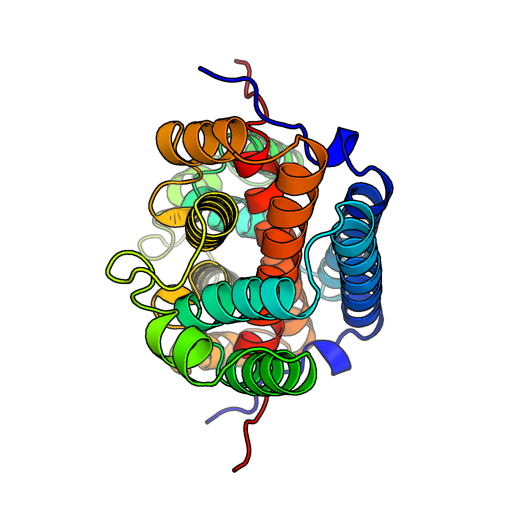. ALA A 1 94 ? -1.955 16.844 0.447 1 98.88 94 ALA A N 1
ATOM 715 C CA . ALA A 1 94 ? -1.021 16.703 -0.667 1 98.88 94 ALA A CA 1
ATOM 716 C C . ALA A 1 94 ? -0.072 15.523 -0.444 1 98.88 94 ALA A C 1
ATOM 718 O O . ALA A 1 94 ? 0.225 14.773 -1.375 1 98.88 94 ALA A O 1
ATOM 719 N N . LEU A 1 95 ? 0.367 15.398 0.772 1 98.81 95 LEU A N 1
ATOM 720 C CA . LEU A 1 95 ? 1.275 14.312 1.122 1 98.81 95 LEU A CA 1
ATOM 721 C C . LEU A 1 95 ? 0.587 12.961 0.977 1 98.81 95 LEU A C 1
ATOM 723 O O . LEU A 1 95 ? 1.159 12.023 0.413 1 98.81 95 LEU A O 1
ATOM 727 N N . VAL A 1 96 ? -0.657 12.812 1.449 1 98.88 96 VAL A N 1
ATOM 728 C CA . VAL A 1 96 ? -1.421 11.57 1.36 1 98.88 96 VAL A CA 1
ATOM 729 C C . VAL A 1 96 ? -1.649 11.211 -0.105 1 98.88 96 VAL A C 1
ATOM 731 O O . VAL A 1 96 ? -1.526 10.047 -0.489 1 98.88 96 VAL A O 1
ATOM 734 N N . GLU A 1 97 ? -1.968 12.18 -0.943 1 98.88 97 GLU A N 1
ATOM 735 C CA . GLU A 1 97 ? -2.172 11.914 -2.365 1 98.88 97 GLU A CA 1
ATOM 736 C C . GLU A 1 97 ? -0.896 11.398 -3.02 1 98.88 97 GLU A C 1
ATOM 738 O O . GLU A 1 97 ? -0.935 10.438 -3.793 1 98.88 97 GLU A O 1
ATOM 743 N N . ALA A 1 98 ? 0.222 12.055 -2.695 1 98.88 98 ALA A N 1
ATOM 744 C CA . ALA A 1 98 ? 1.496 11.656 -3.285 1 98.88 98 ALA A CA 1
ATOM 745 C C . ALA A 1 98 ? 1.865 10.234 -2.879 1 98.88 98 ALA A C 1
ATOM 747 O O . ALA A 1 98 ? 2.279 9.43 -3.717 1 98.88 98 ALA A O 1
ATOM 748 N N . ILE A 1 99 ? 1.65 9.867 -1.62 1 98.88 99 ILE A N 1
ATOM 749 C CA . ILE A 1 99 ? 2.027 8.547 -1.113 1 98.88 99 ILE A CA 1
ATOM 750 C C . ILE A 1 99 ? 1.069 7.492 -1.659 1 98.88 99 ILE A C 1
ATOM 752 O O . ILE A 1 99 ? 1.476 6.363 -1.936 1 98.88 99 ILE A O 1
ATOM 756 N N . THR A 1 100 ? -0.208 7.848 -1.833 1 98.88 100 THR A N 1
ATOM 757 C CA . THR A 1 100 ? -1.185 6.934 -2.412 1 98.88 100 THR A CA 1
ATOM 758 C C . THR A 1 100 ? -0.842 6.625 -3.867 1 98.88 100 THR A C 1
ATOM 760 O O . THR A 1 100 ? -0.958 5.48 -4.309 1 98.88 100 THR A O 1
ATOM 763 N N . LEU A 1 101 ? -0.316 7.633 -4.598 1 98.69 101 LEU A N 1
ATOM 764 C CA . LEU A 1 101 ? -0.072 7.512 -6.031 1 98.69 101 LEU A CA 1
ATOM 765 C C . LEU A 1 101 ? 1.424 7.461 -6.324 1 98.69 101 LEU A C 1
ATOM 767 O O . LEU A 1 101 ? 1.899 8.117 -7.254 1 98.69 101 LEU A O 1
ATOM 771 N N . ILE A 1 102 ? 2.164 6.715 -5.559 1 98.31 102 ILE A N 1
ATOM 772 C CA . ILE A 1 102 ? 3.617 6.699 -5.676 1 98.31 102 ILE A CA 1
ATOM 773 C C . ILE A 1 102 ? 4.016 6.238 -7.078 1 98.31 102 ILE A C 1
ATOM 775 O O . ILE A 1 102 ? 5.09 6.594 -7.57 1 98.31 102 ILE A O 1
ATOM 779 N N . SER A 1 103 ? 3.219 5.477 -7.797 1 97.56 103 SER A N 1
ATOM 780 C CA . SER A 1 103 ? 3.561 4.973 -9.117 1 97.56 103 SER A CA 1
ATOM 781 C C . SER A 1 103 ? 3.559 6.09 -10.156 1 97.56 103 SER A C 1
ATOM 783 O O . SER A 1 103 ? 4.094 5.926 -11.258 1 97.56 103 SER A O 1
ATOM 785 N N . GLU A 1 104 ? 2.891 7.176 -9.977 1 95.31 104 GLU A N 1
ATOM 786 C CA . GLU A 1 104 ? 2.783 8.289 -10.906 1 95.31 104 GLU A CA 1
ATOM 787 C C . GLU A 1 104 ? 3.811 9.375 -10.594 1 95.31 104 GLU A C 1
ATOM 789 O O . GLU A 1 104 ? 4.164 10.172 -11.469 1 95.31 104 GLU A O 1
ATOM 794 N N . GLY A 1 105 ? 4.648 9.305 -9.586 1 92.06 105 GLY A N 1
ATOM 795 C CA . GLY A 1 105 ? 5.559 10.406 -9.305 1 92.06 105 GLY A CA 1
ATOM 796 C C . GLY A 1 105 ? 6.25 10.281 -7.965 1 92.06 105 GLY A C 1
ATOM 797 O O . GLY A 1 105 ? 6.953 11.195 -7.535 1 92.06 105 GLY A O 1
ATOM 798 N N . GLN A 1 106 ? 6.082 9.195 -7.367 1 96.06 106 GLN A N 1
ATOM 799 C CA . GLN A 1 106 ? 6.645 9.008 -6.031 1 96.06 106 GLN A CA 1
ATOM 800 C C . GLN A 1 106 ? 6.195 10.117 -5.086 1 96.06 106 GLN A C 1
ATOM 802 O O . GLN A 1 106 ? 5.008 10.445 -5.023 1 96.06 106 GLN A O 1
ATOM 807 N N . VAL A 1 107 ? 7.047 10.633 -4.137 1 98.25 107 VAL A N 1
ATOM 808 C CA . VAL A 1 107 ? 6.77 11.773 -3.273 1 98.25 107 VAL A CA 1
ATOM 809 C C . VAL A 1 107 ? 7.656 12.953 -3.674 1 98.25 107 VAL A C 1
ATOM 811 O O . VAL A 1 107 ? 8.789 13.078 -3.193 1 98.25 107 VAL A O 1
ATOM 814 N N . PRO A 1 108 ? 7.125 13.82 -4.566 1 97.94 108 PRO A N 1
ATOM 815 C CA . PRO A 1 108 ? 7.953 14.914 -5.086 1 97.94 108 PRO A CA 1
ATOM 816 C C . PRO A 1 108 ? 8.523 15.797 -3.98 1 97.94 108 PRO A C 1
ATOM 818 O O . PRO A 1 108 ? 7.883 15.984 -2.943 1 97.94 108 PRO A O 1
ATOM 821 N N . ASP A 1 109 ? 9.68 16.391 -4.266 1 97.38 109 ASP A N 1
ATOM 822 C CA . ASP A 1 109 ? 10.336 17.281 -3.307 1 97.38 109 ASP A CA 1
ATOM 823 C C . ASP A 1 109 ? 9.438 18.453 -2.936 1 97.38 109 ASP A C 1
ATOM 825 O O . ASP A 1 109 ? 9.367 18.844 -1.769 1 97.38 109 ASP A O 1
ATOM 829 N N . ALA A 1 110 ? 8.75 19 -3.863 1 97.88 110 ALA A N 1
ATOM 830 C CA . ALA A 1 110 ? 7.906 20.156 -3.613 1 97.88 110 ALA A CA 1
ATOM 831 C C . ALA A 1 110 ? 6.789 19.828 -2.625 1 97.88 110 ALA A C 1
ATOM 833 O O . ALA A 1 110 ? 6.438 20.656 -1.777 1 97.88 110 ALA A O 1
ATOM 834 N N . ILE A 1 111 ? 6.219 18.656 -2.742 1 98.25 111 ILE A N 1
ATOM 835 C CA . ILE A 1 111 ? 5.152 18.219 -1.851 1 98.25 111 ILE A CA 1
ATOM 836 C C . ILE A 1 111 ? 5.703 18.031 -0.44 1 98.25 111 ILE A C 1
ATOM 838 O O . ILE A 1 111 ? 5.094 18.469 0.537 1 98.25 111 ILE A O 1
ATOM 842 N N . TYR A 1 112 ? 6.848 17.406 -0.34 1 98.38 112 TYR A N 1
ATOM 843 C CA . TYR A 1 112 ? 7.445 17.188 0.972 1 98.38 112 TYR A CA 1
ATOM 844 C C . TYR A 1 112 ? 7.852 18.516 1.609 1 98.38 112 TYR A C 1
ATOM 846 O O . TYR A 1 112 ? 7.672 18.719 2.814 1 98.38 112 TYR A O 1
ATOM 854 N N . GLU A 1 113 ? 8.422 19.375 0.821 1 98.06 113 GLU A N 1
ATOM 855 C CA . GLU A 1 113 ? 8.859 20.672 1.336 1 98.06 113 GLU A CA 1
ATOM 856 C C . GLU A 1 113 ? 7.68 21.484 1.839 1 98.06 113 GLU A C 1
ATOM 858 O O . GLU A 1 113 ? 7.789 22.188 2.854 1 98.06 113 GLU A O 1
ATOM 863 N N . GLN A 1 114 ? 6.617 21.422 1.124 1 97.88 114 GLN A N 1
ATOM 864 C CA . GLN A 1 114 ? 5.406 22.078 1.6 1 97.88 114 GLN A CA 1
ATOM 865 C C . GLN A 1 114 ? 4.957 21.5 2.941 1 97.88 114 GLN A C 1
ATOM 867 O O . GLN A 1 114 ? 4.578 22.234 3.846 1 97.88 114 GLN A O 1
ATOM 872 N N . ALA A 1 115 ? 4.965 20.219 3.086 1 98.38 115 ALA A N 1
ATOM 873 C CA . ALA A 1 115 ? 4.629 19.578 4.352 1 98.38 115 ALA A CA 1
ATOM 874 C C . ALA A 1 115 ? 5.574 20.016 5.465 1 98.38 115 ALA A C 1
ATOM 876 O O . ALA A 1 115 ? 5.137 20.375 6.559 1 98.38 115 ALA A O 1
ATOM 877 N N . ALA A 1 116 ? 6.859 20.047 5.148 1 97.94 116 ALA A N 1
ATOM 878 C CA . ALA A 1 116 ? 7.883 20.391 6.137 1 97.94 116 ALA A CA 1
ATOM 879 C C . ALA A 1 116 ? 7.758 21.844 6.578 1 97.94 116 ALA A C 1
ATOM 881 O O . ALA A 1 116 ? 8.172 22.203 7.684 1 97.94 116 ALA A O 1
ATOM 882 N N . ALA A 1 117 ? 7.164 22.656 5.75 1 98 117 ALA A N 1
ATOM 883 C CA . ALA A 1 117 ? 6.984 24.078 6.062 1 98 117 ALA A CA 1
ATOM 884 C C . ALA A 1 117 ? 5.816 24.281 7.02 1 98 117 ALA A C 1
ATOM 886 O O . ALA A 1 117 ? 5.773 25.281 7.754 1 98 117 ALA A O 1
ATOM 887 N N . HIS A 1 118 ? 4.895 23.328 7.098 1 98.44 118 HIS A N 1
ATOM 888 C CA . HIS A 1 118 ? 3.648 23.609 7.805 1 98.44 118 HIS A CA 1
ATOM 889 C C . HIS A 1 118 ? 3.395 22.578 8.898 1 98.44 118 HIS A C 1
ATOM 891 O O . HIS A 1 118 ? 2.578 22.797 9.797 1 98.44 118 HIS A O 1
ATOM 897 N N . LEU A 1 119 ? 4.051 21.422 8.805 1 98.56 119 LEU A N 1
ATOM 898 C CA . LEU A 1 119 ? 3.844 20.328 9.75 1 98.56 119 LEU A CA 1
ATOM 899 C C . LEU A 1 119 ? 5.109 20.062 10.555 1 98.56 119 LEU A C 1
ATOM 901 O O . LEU A 1 119 ? 6.223 20.203 10.039 1 98.56 119 LEU A O 1
ATOM 905 N N . SER A 1 120 ? 4.895 19.703 11.828 1 98.25 120 SER A N 1
ATOM 906 C CA . SER A 1 120 ? 6.02 19.203 12.609 1 98.25 120 SER A CA 1
ATOM 907 C C . SER A 1 120 ? 6.508 17.859 12.078 1 98.25 120 SER A C 1
ATOM 909 O O . SER A 1 120 ? 5.809 17.188 11.305 1 98.25 120 SER A O 1
ATOM 911 N N . LYS A 1 121 ? 7.684 17.469 12.492 1 97.56 121 LYS A N 1
ATOM 912 C CA . LYS A 1 121 ? 8.234 16.172 12.109 1 97.56 121 LYS A CA 1
ATOM 913 C C . LYS A 1 121 ? 7.309 15.031 12.547 1 97.56 121 LYS A C 1
ATOM 915 O O . LYS A 1 121 ? 7.141 14.047 11.82 1 97.56 121 LYS A O 1
ATOM 920 N N . ASN A 1 122 ? 6.727 15.211 13.734 1 98 122 ASN A N 1
ATOM 921 C CA . ASN A 1 122 ? 5.801 14.203 14.234 1 98 122 ASN A CA 1
ATOM 922 C C . ASN A 1 122 ? 4.543 14.125 13.375 1 98 122 ASN A C 1
ATOM 924 O O . ASN A 1 122 ? 4.031 13.031 13.117 1 98 122 ASN A O 1
ATOM 928 N N . GLU A 1 123 ? 4.047 15.25 12.984 1 98.75 123 GLU A N 1
ATOM 929 C CA . GLU A 1 123 ? 2.865 15.281 12.125 1 98.75 123 GLU A CA 1
ATOM 930 C C . GLU A 1 123 ? 3.156 14.656 10.766 1 98.75 123 GLU A C 1
ATOM 932 O O . GLU A 1 123 ? 2.344 13.891 10.242 1 98.75 123 GLU A O 1
ATOM 937 N N . ILE A 1 124 ? 4.297 14.961 10.18 1 98.75 124 ILE A N 1
ATOM 938 C CA . ILE A 1 124 ? 4.672 14.391 8.891 1 98.75 124 ILE A CA 1
ATOM 939 C C . ILE A 1 124 ? 4.766 12.867 9.008 1 98.75 124 ILE A C 1
ATOM 941 O O . ILE A 1 124 ? 4.184 12.141 8.195 1 98.75 124 ILE A O 1
ATOM 945 N N . SER A 1 125 ? 5.473 12.422 10.031 1 98.81 125 SER A N 1
ATOM 946 C CA . SER A 1 125 ? 5.609 10.984 10.242 1 98.81 125 SER A CA 1
ATOM 947 C C . SER A 1 125 ? 4.25 10.312 10.398 1 98.81 125 SER A C 1
ATOM 949 O O . SER A 1 125 ? 3.992 9.266 9.797 1 98.81 125 SER A O 1
ATOM 951 N N . ALA A 1 126 ? 3.383 10.867 11.164 1 98.88 126 ALA A N 1
ATOM 952 C CA . ALA A 1 126 ? 2.061 10.305 11.414 1 98.88 126 ALA A CA 1
ATOM 953 C C . ALA A 1 126 ? 1.236 10.234 10.133 1 98.88 126 ALA A C 1
ATOM 955 O O . ALA A 1 126 ? 0.6 9.219 9.844 1 98.88 126 ALA A O 1
ATOM 956 N N . VAL A 1 127 ? 1.279 11.289 9.336 1 98.94 127 VAL A N 1
ATOM 957 C CA . VAL A 1 127 ? 0.517 11.352 8.094 1 98.94 127 VAL A CA 1
ATOM 958 C C . VAL A 1 127 ? 1.063 10.328 7.105 1 98.94 127 VAL A C 1
ATOM 960 O O . VAL A 1 127 ? 0.295 9.648 6.418 1 98.94 127 VAL A O 1
ATOM 963 N N . GLU A 1 128 ? 2.354 10.211 7.012 1 98.94 128 GLU A N 1
ATOM 964 C CA . GLU A 1 128 ? 2.957 9.258 6.09 1 98.94 128 GLU A CA 1
ATOM 965 C C . GLU A 1 128 ? 2.635 7.816 6.488 1 98.94 128 GLU A C 1
ATOM 967 O O . GLU A 1 128 ? 2.273 7 5.637 1 98.94 128 GLU A O 1
ATOM 972 N N . TRP A 1 129 ? 2.676 7.539 7.766 1 98.94 129 TRP A N 1
ATOM 973 C CA . TRP A 1 129 ? 2.352 6.191 8.219 1 98.94 129 TRP A CA 1
ATOM 974 C C . TRP A 1 129 ? 0.868 5.895 8.039 1 98.94 129 TRP A C 1
ATOM 976 O O . TRP A 1 129 ? 0.493 4.785 7.652 1 98.94 129 TRP A O 1
ATOM 986 N N . LEU A 1 130 ? 0.032 6.859 8.359 1 98.94 130 LEU A N 1
ATOM 987 C CA . LEU A 1 130 ? -1.393 6.695 8.094 1 98.94 130 LEU A CA 1
ATOM 988 C C . LEU A 1 130 ? -1.631 6.348 6.625 1 98.94 130 LEU A C 1
ATOM 990 O O . LEU A 1 130 ? -2.445 5.477 6.312 1 98.94 130 LEU A O 1
ATOM 994 N N . SER A 1 131 ? -0.911 7.008 5.734 1 98.94 131 SER A N 1
ATOM 995 C CA . SER A 1 131 ? -1.038 6.777 4.301 1 98.94 131 SER A CA 1
ATOM 996 C C . SER A 1 131 ? -0.633 5.355 3.928 1 98.94 131 SER A C 1
ATOM 998 O O . SER A 1 131 ? -1.297 4.707 3.115 1 98.94 131 SER A O 1
ATOM 1000 N N . VAL A 1 132 ? 0.467 4.863 4.52 1 98.94 132 VAL A N 1
ATOM 1001 C CA . VAL A 1 132 ? 0.927 3.5 4.281 1 98.94 132 VAL A CA 1
ATOM 1002 C C . VAL A 1 132 ? -0.161 2.51 4.688 1 98.94 132 VAL A C 1
ATOM 1004 O O . VAL A 1 132 ? -0.51 1.61 3.92 1 98.94 132 VAL A O 1
ATOM 1007 N N . VAL A 1 133 ? -0.757 2.713 5.809 1 98.94 133 VAL A N 1
ATOM 1008 C CA . VAL A 1 133 ? -1.677 1.75 6.406 1 98.94 133 VAL A CA 1
ATOM 1009 C C . VAL A 1 133 ? -2.998 1.753 5.641 1 98.94 133 VAL A C 1
ATOM 1011 O O . VAL A 1 133 ? -3.533 0.692 5.312 1 98.94 133 VAL A O 1
ATOM 1014 N N . ILE A 1 134 ? -3.537 2.906 5.309 1 98.94 134 ILE A N 1
ATOM 1015 C CA . ILE A 1 134 ? -4.82 2.957 4.613 1 98.94 134 ILE A CA 1
ATOM 1016 C C . ILE A 1 134 ? -4.672 2.361 3.215 1 98.94 134 ILE A C 1
ATOM 1018 O O . ILE A 1 134 ? -5.59 1.709 2.711 1 98.94 134 ILE A O 1
ATOM 1022 N N . ASN A 1 135 ? -3.51 2.527 2.623 1 98.94 135 ASN A N 1
ATOM 1023 C CA . ASN A 1 135 ? -3.312 1.936 1.306 1 98.94 135 ASN A CA 1
ATOM 1024 C C . ASN A 1 135 ? -3.201 0.415 1.386 1 98.94 135 ASN A C 1
ATOM 1026 O O . ASN A 1 135 ? -3.551 -0.288 0.436 1 98.94 135 ASN A O 1
ATOM 1030 N N . ALA A 1 136 ? -2.688 -0.12 2.482 1 98.94 136 ALA A N 1
ATOM 1031 C CA . ALA A 1 136 ? -2.76 -1.563 2.693 1 98.94 136 ALA A CA 1
ATOM 1032 C C . ALA A 1 136 ? -4.207 -2.029 2.811 1 98.94 136 ALA A C 1
ATOM 1034 O O . ALA A 1 136 ? -4.605 -3.004 2.168 1 98.94 136 ALA A O 1
ATOM 1035 N N . TRP A 1 137 ? -5.039 -1.311 3.545 1 98.94 137 TRP A N 1
ATOM 1036 C CA . TRP A 1 137 ? -6.441 -1.664 3.73 1 98.94 137 TRP A CA 1
ATOM 1037 C C . TRP A 1 137 ? -7.199 -1.604 2.41 1 98.94 137 TRP A C 1
ATOM 1039 O O . TRP A 1 137 ? -8.039 -2.461 2.129 1 98.94 137 TRP A O 1
ATOM 1049 N N . ASN A 1 138 ? -6.914 -0.578 1.635 1 98.94 138 ASN A N 1
ATOM 1050 C CA . ASN A 1 138 ? -7.582 -0.474 0.342 1 98.94 138 ASN A CA 1
ATOM 1051 C C . ASN A 1 138 ? -7.277 -1.678 -0.545 1 98.94 138 ASN A C 1
ATOM 1053 O O . ASN A 1 138 ? -8.164 -2.191 -1.227 1 98.94 138 ASN A O 1
ATOM 1057 N N . ARG A 1 139 ? -6.023 -2.117 -0.562 1 98.88 139 ARG A N 1
ATOM 1058 C CA . ARG A 1 139 ? -5.648 -3.262 -1.383 1 98.88 139 ARG A CA 1
ATOM 1059 C C . ARG A 1 139 ? -6.301 -4.543 -0.872 1 98.88 139 ARG A C 1
ATOM 1061 O O . ARG A 1 139 ? -6.719 -5.391 -1.663 1 98.88 139 ARG A O 1
ATOM 1068 N N . ILE A 1 140 ? -6.457 -4.699 0.452 1 98.88 140 ILE A N 1
ATOM 1069 C CA . ILE A 1 140 ? -7.137 -5.852 1.033 1 98.88 140 ILE A CA 1
ATOM 1070 C C . ILE A 1 140 ? -8.609 -5.836 0.637 1 98.88 140 ILE A C 1
ATOM 1072 O O . ILE A 1 140 ? -9.141 -6.836 0.142 1 98.88 140 ILE A O 1
ATOM 1076 N N . ALA A 1 141 ? -9.234 -4.711 0.81 1 98.69 141 ALA A N 1
ATOM 1077 C CA . ALA A 1 141 ? -10.672 -4.594 0.572 1 98.69 141 ALA A CA 1
ATOM 1078 C C . ALA A 1 141 ? -11 -4.766 -0.909 1 98.69 141 ALA A C 1
ATOM 1080 O O . ALA A 1 141 ? -11.945 -5.473 -1.264 1 98.69 141 ALA A O 1
ATOM 1081 N N . ILE A 1 142 ? -10.242 -4.156 -1.745 1 98.62 142 ILE A N 1
ATOM 1082 C CA . ILE A 1 142 ? -10.5 -4.195 -3.182 1 98.62 142 ILE A CA 1
ATOM 1083 C C . ILE A 1 142 ? -10.266 -5.613 -3.707 1 98.62 142 ILE A C 1
ATOM 1085 O O . ILE A 1 142 ? -11.086 -6.145 -4.457 1 98.62 142 ILE A O 1
ATOM 1089 N N . SER A 1 143 ? -9.125 -6.246 -3.311 1 98.5 143 SER A N 1
ATOM 1090 C CA . SER A 1 143 ? -8.82 -7.602 -3.752 1 98.5 143 SER A CA 1
ATOM 1091 C C . SER A 1 143 ? -9.883 -8.586 -3.279 1 98.5 143 SER A C 1
ATOM 1093 O O . SER A 1 143 ? -10.227 -9.531 -3.994 1 98.5 143 SER A O 1
ATOM 1095 N N . SER A 1 144 ? -10.453 -8.344 -2.078 1 98.06 144 SER A N 1
ATOM 1096 C CA . SER A 1 144 ? -11.438 -9.227 -1.462 1 98.06 144 SER A CA 1
ATOM 1097 C C . SER A 1 144 ? -12.844 -8.953 -1.985 1 98.06 144 SER A C 1
ATOM 1099 O O . SER A 1 144 ? -13.758 -9.742 -1.762 1 98.06 144 SER A O 1
ATOM 1101 N N . ARG A 1 145 ? -12.992 -7.84 -2.641 1 96.94 145 ARG A N 1
ATOM 1102 C CA . ARG A 1 145 ? -14.312 -7.379 -3.076 1 96.94 145 ARG A CA 1
ATOM 1103 C C . ARG A 1 145 ? -15.281 -7.32 -1.904 1 96.94 145 ARG A C 1
ATOM 1105 O O . ARG A 1 145 ? -16.375 -7.906 -1.962 1 96.94 145 ARG A O 1
ATOM 1112 N N . TYR A 1 146 ? -14.867 -6.57 -0.882 1 96.25 146 TYR A N 1
ATOM 1113 C CA . TYR A 1 146 ? -15.773 -6.375 0.244 1 96.25 146 TYR A CA 1
ATOM 1114 C C . TYR A 1 146 ? -17.094 -5.758 -0.215 1 96.25 146 TYR A C 1
ATOM 1116 O O . TYR A 1 146 ? -17.094 -4.781 -0.968 1 96.25 146 TYR A O 1
ATOM 1124 N N . PRO A 1 147 ? -18.125 -6.246 0.245 1 94.44 147 PRO A N 1
ATOM 1125 C CA . PRO A 1 147 ? -19.422 -5.734 -0.203 1 94.44 147 PRO A CA 1
ATOM 1126 C C . PRO A 1 147 ? -19.781 -4.41 0.463 1 94.44 147 PRO A C 1
ATOM 1128 O O . PRO A 1 147 ? -19.438 -4.18 1.626 1 94.44 147 PRO A O 1
ATOM 1131 N N . VAL A 1 148 ? -20.391 -3.508 -0.287 1 95.31 148 VAL A N 1
ATOM 1132 C CA . VAL A 1 148 ? -20.969 -2.27 0.213 1 95.31 148 VAL A CA 1
ATOM 1133 C C . VAL A 1 148 ? -22.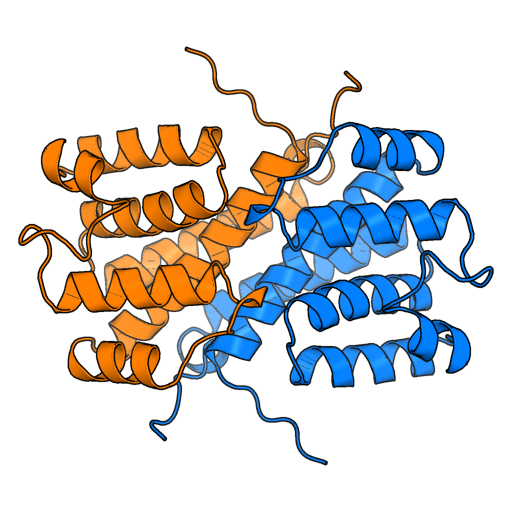484 -2.283 -0.021 1 95.31 148 VAL A C 1
ATOM 1135 O O . VAL A 1 148 ? -22.953 -2.018 -1.131 1 95.31 148 VAL A O 1
ATOM 1138 N N . LYS A 1 149 ? -23.125 -2.59 1.004 1 91.38 149 LYS A N 1
ATOM 1139 C CA . LYS A 1 149 ? -24.578 -2.664 0.896 1 91.38 149 LYS A CA 1
ATOM 1140 C C . LYS A 1 149 ? -25.219 -1.322 1.231 1 91.38 149 LYS A C 1
ATOM 1142 O O . LYS A 1 149 ? -24.781 -0.625 2.146 1 91.38 149 LYS A O 1
ATOM 1147 N N . ALA A 1 150 ? -26.219 -1.042 0.455 1 80.5 150 ALA A N 1
ATOM 1148 C CA . ALA A 1 150 ? -26.953 0.195 0.735 1 80.5 150 ALA A CA 1
ATOM 1149 C C . ALA A 1 150 ? -27.797 0.06 1.996 1 80.5 150 ALA A C 1
ATOM 1151 O O . ALA A 1 150 ? -28.234 -1.038 2.336 1 80.5 150 ALA A O 1
ATOM 1152 N N . MET B 1 1 ? 17.969 19.734 -1.149 1 62.31 1 MET B N 1
ATOM 1153 C CA . MET B 1 1 ? 16.75 18.953 -0.97 1 62.31 1 MET B CA 1
ATOM 1154 C C . MET B 1 1 ? 16.562 18.562 0.493 1 62.31 1 MET B C 1
ATOM 1156 O O . MET B 1 1 ? 17.531 18.328 1.208 1 62.31 1 MET B O 1
ATOM 1160 N N . SER B 1 2 ? 15.344 18.969 1.113 1 72.06 2 SER B N 1
ATOM 1161 C CA . SER B 1 2 ? 15.102 18.734 2.533 1 72.06 2 SER B CA 1
ATOM 1162 C C . SER B 1 2 ? 15.18 17.25 2.871 1 72.06 2 SER B C 1
ATOM 1164 O O . SER B 1 2 ? 14.805 16.406 2.057 1 72.06 2 SER B O 1
ATOM 1166 N N . GLU B 1 3 ? 15.977 17 3.912 1 88.5 3 GLU B N 1
ATOM 1167 C CA . GLU B 1 3 ? 16.078 15.633 4.43 1 88.5 3 GLU B CA 1
ATOM 1168 C C . GLU B 1 3 ? 14.711 15.078 4.797 1 88.5 3 GLU B C 1
ATOM 1170 O O . GLU B 1 3 ? 13.906 15.766 5.426 1 88.5 3 GLU B O 1
ATOM 1175 N N . ARG B 1 4 ? 14.43 13.906 4.281 1 96.56 4 ARG B N 1
ATOM 1176 C CA . ARG B 1 4 ? 13.148 13.258 4.57 1 96.56 4 ARG B CA 1
ATOM 1177 C C . ARG B 1 4 ? 13.18 12.562 5.93 1 96.56 4 ARG B C 1
ATOM 1179 O O . ARG B 1 4 ? 14.242 12.125 6.383 1 96.56 4 ARG B O 1
ATOM 1186 N N . ILE B 1 5 ? 12.094 12.539 6.547 1 96.94 5 ILE B N 1
ATOM 1187 C CA . ILE B 1 5 ? 11.945 11.711 7.742 1 96.94 5 ILE B CA 1
ATOM 1188 C C . ILE B 1 5 ? 12.117 10.242 7.383 1 96.94 5 ILE B C 1
ATOM 1190 O O . ILE B 1 5 ? 11.562 9.773 6.383 1 96.94 5 ILE B O 1
ATOM 1194 N N . ASN B 1 6 ? 13 9.594 8.109 1 98.06 6 ASN B N 1
ATOM 1195 C CA . ASN B 1 6 ? 13.062 8.133 8.039 1 98.06 6 ASN B CA 1
ATOM 1196 C C . ASN B 1 6 ? 11.922 7.48 8.805 1 98.06 6 ASN B C 1
ATOM 1198 O O . ASN B 1 6 ? 11.891 7.535 10.039 1 98.06 6 ASN B O 1
ATOM 1202 N N . LEU B 1 7 ? 11.062 6.777 8.117 1 98.44 7 LEU B N 1
ATOM 1203 C CA . LEU B 1 7 ? 9.844 6.273 8.742 1 98.44 7 LEU B CA 1
ATOM 1204 C C . LEU B 1 7 ? 10.156 5.148 9.719 1 98.44 7 LEU B C 1
ATOM 1206 O O . LEU B 1 7 ? 9.484 5 10.742 1 98.44 7 LEU B O 1
ATOM 1210 N N . GLY B 1 8 ? 11.125 4.367 9.43 1 97.81 8 GLY B N 1
ATOM 1211 C CA . GLY B 1 8 ? 11.539 3.348 10.383 1 97.81 8 GLY B CA 1
ATOM 1212 C C . GLY B 1 8 ? 12.094 3.926 11.672 1 97.81 8 GLY B C 1
ATOM 1213 O O . GLY B 1 8 ? 11.789 3.438 12.766 1 97.81 8 GLY B O 1
ATOM 1214 N N . LYS B 1 9 ? 12.828 5.012 11.609 1 97.38 9 LYS B N 1
ATOM 1215 C CA . LYS B 1 9 ? 13.445 5.637 12.781 1 97.38 9 LYS B CA 1
ATOM 1216 C C . LYS B 1 9 ? 12.438 6.484 13.547 1 97.38 9 LYS B C 1
ATOM 1218 O O . LYS B 1 9 ? 12.484 6.551 14.781 1 97.38 9 LYS B O 1
ATOM 1223 N N . SER B 1 10 ? 11.531 7.152 12.852 1 97.12 10 SER B N 1
ATOM 1224 C CA . SER B 1 10 ? 10.586 8.062 13.492 1 97.12 10 SER B CA 1
ATOM 1225 C C . SER B 1 10 ? 9.5 7.289 14.242 1 97.12 10 SER B C 1
ATOM 1227 O O . SER B 1 10 ? 8.898 7.812 15.18 1 97.12 10 SER B O 1
ATOM 1229 N N . ALA B 1 11 ? 9.227 6.066 13.805 1 98.06 11 ALA B N 1
ATOM 1230 C CA . ALA B 1 11 ? 8.195 5.23 14.414 1 98.06 11 ALA B CA 1
ATOM 1231 C C . ALA B 1 11 ? 8.609 3.764 14.414 1 98.06 11 ALA B C 1
ATOM 1233 O O . ALA B 1 11 ? 8.023 2.949 13.695 1 98.06 11 ALA B O 1
ATOM 1234 N N . PRO B 1 12 ? 9.484 3.381 15.305 1 98.25 12 PRO B N 1
ATOM 1235 C CA . PRO B 1 12 ? 10.055 2.031 15.289 1 98.25 12 PRO B CA 1
ATOM 1236 C C . PRO B 1 12 ? 9.008 0.944 15.5 1 98.25 12 PRO B C 1
ATOM 1238 O O . PRO B 1 12 ? 9.117 -0.147 14.93 1 98.25 12 PRO B O 1
ATOM 1241 N N . ALA B 1 13 ? 7.977 1.231 16.297 1 98.56 13 ALA B N 1
ATOM 1242 C CA . ALA B 1 13 ? 6.938 0.236 16.531 1 98.56 13 ALA B CA 1
ATOM 1243 C C . ALA B 1 13 ? 6.164 -0.071 15.258 1 98.56 13 ALA B C 1
ATOM 1245 O O . ALA B 1 13 ? 5.828 -1.227 14.984 1 98.56 13 ALA B O 1
ATOM 1246 N N . LEU B 1 14 ? 5.836 0.963 14.5 1 98.81 14 LEU B N 1
ATOM 1247 C CA . LEU B 1 14 ? 5.148 0.777 13.227 1 98.81 14 LEU B CA 1
ATOM 1248 C C . LEU B 1 14 ? 6.016 -0.007 12.25 1 98.81 14 LEU B C 1
ATOM 1250 O O . LEU B 1 14 ? 5.531 -0.924 11.586 1 98.81 14 LEU B O 1
ATOM 1254 N N . TYR B 1 15 ? 7.277 0.345 12.195 1 98.75 15 TYR B N 1
ATOM 1255 C CA . TYR B 1 15 ? 8.203 -0.351 11.305 1 98.75 15 TYR B CA 1
ATOM 1256 C C . TYR B 1 15 ? 8.297 -1.829 11.664 1 98.75 15 TYR B C 1
ATOM 1258 O O . TYR B 1 15 ? 8.266 -2.691 10.789 1 98.75 15 TYR B O 1
ATOM 1266 N N . GLN B 1 16 ? 8.367 -2.125 12.945 1 98.62 16 GLN B N 1
ATOM 1267 C CA . GLN B 1 16 ? 8.43 -3.504 13.414 1 98.62 16 GLN B CA 1
ATOM 1268 C C . GLN B 1 16 ? 7.141 -4.258 13.086 1 98.62 16 GLN B C 1
ATOM 1270 O O . GLN B 1 16 ? 7.172 -5.457 12.797 1 98.62 16 GLN B O 1
ATOM 1275 N N . ALA B 1 17 ? 6.031 -3.584 13.133 1 98.75 17 ALA B N 1
ATOM 1276 C CA . ALA B 1 17 ? 4.766 -4.211 12.766 1 98.75 17 ALA B CA 1
ATOM 1277 C C . ALA B 1 17 ? 4.762 -4.621 11.297 1 98.75 17 ALA B C 1
ATOM 1279 O O . ALA B 1 17 ? 4.242 -5.684 10.938 1 98.75 17 ALA B O 1
ATOM 1280 N N . VAL B 1 18 ? 5.359 -3.797 10.414 1 98.88 18 VAL B N 1
ATOM 1281 C CA . VAL B 1 18 ? 5.441 -4.148 9 1 98.88 18 VAL B CA 1
ATOM 1282 C C . VAL B 1 18 ? 6.418 -5.309 8.812 1 98.88 18 VAL B C 1
ATOM 1284 O O . VAL B 1 18 ? 6.203 -6.176 7.957 1 98.88 18 VAL B O 1
ATOM 1287 N N . MET B 1 19 ? 7.488 -5.348 9.633 1 98.75 19 MET B N 1
ATOM 1288 C CA . MET B 1 19 ? 8.406 -6.484 9.586 1 98.75 19 MET B CA 1
ATOM 1289 C C . MET B 1 19 ? 7.684 -7.777 9.961 1 98.75 19 MET B C 1
ATOM 1291 O O . MET B 1 19 ? 7.934 -8.828 9.359 1 98.75 19 MET B O 1
ATOM 1295 N N . GLY B 1 20 ? 6.84 -7.707 10.992 1 98.69 20 GLY B N 1
ATOM 1296 C CA . GLY B 1 20 ? 6.02 -8.852 11.336 1 98.69 20 GLY B CA 1
ATOM 1297 C C . GLY B 1 20 ? 5.082 -9.281 10.227 1 98.69 20 GLY B C 1
ATOM 1298 O O . GLY B 1 20 ? 4.922 -10.477 9.961 1 98.69 20 GLY B O 1
ATOM 1299 N N . LEU B 1 21 ? 4.461 -8.312 9.609 1 98.62 21 LEU B N 1
ATOM 1300 C CA . LEU B 1 21 ? 3.6 -8.562 8.453 1 98.62 21 LEU B CA 1
ATOM 1301 C C . LEU B 1 21 ? 4.375 -9.25 7.336 1 98.62 21 LEU B C 1
ATOM 1303 O O . LEU B 1 21 ? 3.883 -10.195 6.727 1 98.62 21 LEU B O 1
ATOM 1307 N N . GLU B 1 22 ? 5.574 -8.789 7.031 1 98.69 22 GLU B N 1
ATOM 1308 C CA . GLU B 1 22 ? 6.453 -9.367 6.02 1 98.69 22 GLU B CA 1
ATOM 1309 C C . GLU B 1 22 ? 6.758 -10.836 6.324 1 98.69 22 GLU B C 1
ATOM 1311 O O . GLU B 1 22 ? 6.727 -11.68 5.426 1 98.69 22 GLU B O 1
ATOM 1316 N N . LYS B 1 23 ? 7.07 -11.133 7.562 1 98.75 23 LYS B N 1
ATOM 1317 C CA . LYS B 1 23 ? 7.355 -12.508 7.969 1 98.75 23 LYS B CA 1
ATOM 1318 C C . LYS B 1 23 ? 6.156 -13.414 7.715 1 98.75 23 LYS B C 1
ATOM 1320 O O . LYS B 1 23 ? 6.309 -14.523 7.195 1 98.75 23 LYS B O 1
ATOM 1325 N N . LEU B 1 24 ? 4.988 -12.992 8.055 1 98.81 24 LEU B N 1
ATOM 1326 C CA . LEU B 1 24 ? 3.771 -13.773 7.855 1 98.81 24 LEU B CA 1
ATOM 1327 C C . LEU B 1 24 ? 3.492 -13.977 6.371 1 98.81 24 LEU B C 1
ATOM 1329 O O . LEU B 1 24 ? 3.049 -15.055 5.961 1 98.81 24 LEU B O 1
ATOM 1333 N N . ALA B 1 25 ? 3.701 -12.945 5.551 1 98.75 25 ALA B N 1
ATOM 1334 C CA . ALA B 1 25 ? 3.504 -13.062 4.109 1 98.75 25 ALA B CA 1
ATOM 1335 C C . ALA B 1 25 ? 4.473 -14.078 3.504 1 98.75 25 ALA B C 1
ATOM 1337 O O . ALA B 1 25 ? 4.098 -14.852 2.621 1 98.75 25 ALA B O 1
ATOM 1338 N N . ALA B 1 26 ? 5.711 -14.023 4.016 1 98.69 26 ALA B N 1
ATOM 1339 C CA . ALA B 1 26 ? 6.703 -14.992 3.553 1 98.69 26 ALA B CA 1
ATOM 1340 C C . ALA B 1 26 ? 6.289 -16.422 3.91 1 98.69 26 ALA B C 1
ATOM 1342 O O . ALA B 1 26 ? 6.469 -17.344 3.113 1 98.69 26 ALA B O 1
ATOM 1343 N N . GLU B 1 27 ? 5.77 -16.609 5.086 1 98.69 27 GLU B N 1
ATOM 1344 C CA . GLU B 1 27 ? 5.273 -17.922 5.504 1 98.69 27 GLU B CA 1
ATOM 1345 C C . GLU B 1 27 ? 4.117 -18.375 4.625 1 98.69 27 GLU B C 1
ATOM 1347 O O . GLU B 1 27 ? 4.012 -19.562 4.297 1 98.69 27 GLU B O 1
ATOM 1352 N N . ALA B 1 28 ? 3.223 -17.469 4.246 1 98.69 28 ALA B N 1
ATOM 1353 C CA . ALA B 1 28 ? 2.107 -17.797 3.363 1 98.69 28 ALA B CA 1
ATOM 1354 C C . ALA B 1 28 ? 2.607 -18.25 1.995 1 98.69 28 ALA B C 1
ATOM 1356 O O . ALA B 1 28 ? 2.084 -19.219 1.424 1 98.69 28 ALA B O 1
ATOM 1357 N N . ILE B 1 29 ? 3.602 -17.609 1.488 1 98.75 29 ILE B N 1
ATOM 1358 C CA . ILE B 1 29 ? 4.219 -17.938 0.209 1 98.75 29 ILE B CA 1
ATOM 1359 C C . ILE B 1 29 ? 4.816 -19.344 0.273 1 98.75 29 ILE B C 1
ATOM 1361 O O . ILE B 1 29 ? 4.586 -20.172 -0.62 1 98.75 29 ILE B O 1
ATOM 1365 N N . ALA B 1 30 ? 5.531 -19.594 1.317 1 98.44 30 ALA B N 1
ATOM 1366 C CA . ALA B 1 30 ? 6.141 -20.922 1.504 1 98.44 30 ALA B CA 1
ATOM 1367 C C . ALA B 1 30 ? 5.078 -22 1.63 1 98.44 30 ALA B C 1
ATOM 1369 O O . ALA B 1 30 ? 5.211 -23.078 1.039 1 98.44 30 ALA B O 1
ATOM 1370 N N . SER B 1 31 ? 4.043 -21.734 2.379 1 98.25 31 SER B N 1
ATOM 1371 C CA . SER B 1 31 ? 2.975 -22.703 2.607 1 98.25 31 SER B CA 1
ATOM 1372 C C . SER B 1 31 ? 2.234 -23.016 1.312 1 98.25 31 SER B C 1
ATOM 1374 O O . SER B 1 31 ? 1.694 -24.125 1.153 1 98.25 31 SER B O 1
ATOM 1376 N N . ALA B 1 32 ? 2.197 -22.062 0.377 1 98.38 32 ALA B N 1
ATOM 1377 C CA . ALA B 1 32 ? 1.549 -22.25 -0.918 1 98.38 32 ALA B CA 1
ATOM 1378 C C . ALA B 1 32 ? 2.504 -22.891 -1.923 1 98.38 32 ALA B C 1
ATOM 1380 O O . ALA B 1 32 ? 2.156 -23.062 -3.092 1 98.38 32 ALA B O 1
ATOM 1381 N N . SER B 1 33 ? 3.742 -23.156 -1.507 1 98.12 33 SER B N 1
ATOM 1382 C CA . SER B 1 33 ? 4.77 -23.812 -2.309 1 98.12 33 SER B CA 1
ATOM 1383 C C . SER B 1 33 ? 5.152 -22.969 -3.518 1 98.12 33 SER B C 1
ATOM 1385 O O . SER B 1 33 ? 5.453 -23.5 -4.586 1 98.12 33 SER B O 1
ATOM 1387 N N . ILE B 1 34 ? 5.004 -21.672 -3.398 1 98.56 34 ILE B N 1
ATOM 1388 C CA . ILE B 1 34 ? 5.535 -20.75 -4.398 1 98.56 34 ILE B CA 1
ATOM 1389 C C . ILE B 1 34 ? 7.051 -20.656 -4.25 1 98.56 34 ILE B C 1
ATOM 1391 O O . ILE B 1 34 ? 7.555 -20.359 -3.162 1 98.56 34 ILE B O 1
ATOM 1395 N N . PRO B 1 35 ? 7.781 -20.953 -5.309 1 98.56 35 PRO B N 1
ATOM 1396 C CA . PRO B 1 35 ? 9.242 -20.906 -5.203 1 98.56 35 PRO B CA 1
ATOM 1397 C C . PRO B 1 35 ? 9.75 -19.547 -4.734 1 98.56 35 PRO B C 1
ATOM 1399 O O . PRO B 1 35 ? 9.227 -18.5 -5.164 1 98.56 35 PRO B O 1
ATOM 1402 N N . GLU B 1 36 ? 10.766 -19.578 -3.877 1 98.5 36 GLU B N 1
ATOM 1403 C CA . GLU B 1 36 ? 11.305 -18.359 -3.275 1 98.5 36 GLU B CA 1
ATOM 1404 C C . GLU B 1 36 ? 11.781 -17.375 -4.344 1 98.5 36 GLU B C 1
ATOM 1406 O O . GLU B 1 36 ? 11.531 -16.172 -4.25 1 98.5 36 GLU B O 1
ATOM 1411 N N . GLY B 1 37 ? 12.508 -17.875 -5.32 1 98.69 37 GLY B N 1
ATOM 1412 C CA . GLY B 1 37 ? 12.977 -17.031 -6.41 1 98.69 37 GLY B CA 1
ATOM 1413 C C . GLY B 1 37 ? 11.852 -16.312 -7.133 1 98.69 37 GLY B C 1
ATOM 1414 O O . GLY B 1 37 ? 11.953 -15.117 -7.406 1 98.69 37 GLY B O 1
ATOM 1415 N N . P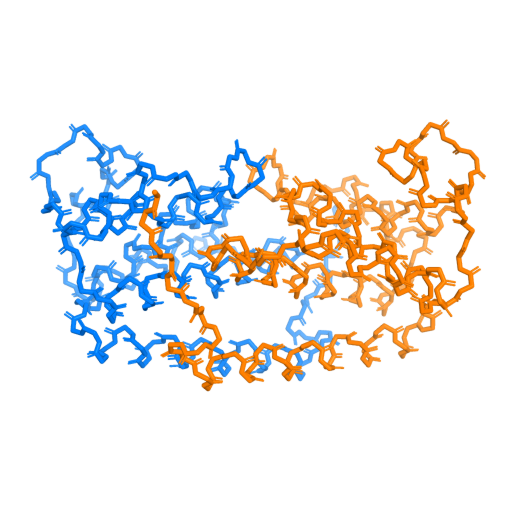HE B 1 38 ? 10.734 -17.047 -7.387 1 98.88 38 PHE B N 1
ATOM 1416 C CA . PHE B 1 38 ? 9.602 -16.438 -8.078 1 98.88 38 PHE B CA 1
ATOM 1417 C C . PHE B 1 38 ? 8.906 -15.43 -7.176 1 98.88 38 PHE B C 1
ATOM 1419 O O . PHE B 1 38 ? 8.445 -14.383 -7.645 1 98.88 38 PHE B O 1
ATOM 1426 N N . ALA B 1 39 ? 8.844 -15.648 -5.883 1 98.94 39 ALA B N 1
ATOM 1427 C CA . ALA B 1 39 ? 8.281 -14.68 -4.949 1 98.94 39 ALA B CA 1
ATOM 1428 C C . ALA B 1 39 ? 9.047 -13.359 -4.996 1 98.94 39 ALA B C 1
ATOM 1430 O O . ALA B 1 39 ? 8.453 -12.281 -4.898 1 98.94 39 ALA B O 1
ATOM 1431 N N . HIS B 1 40 ? 10.383 -13.406 -5.152 1 98.94 40 HIS B N 1
ATOM 1432 C CA . HIS B 1 40 ? 11.18 -12.188 -5.289 1 98.94 40 HIS B CA 1
ATOM 1433 C C . HIS B 1 40 ? 10.883 -11.484 -6.613 1 98.94 40 HIS B C 1
ATOM 1435 O O . HIS B 1 40 ? 10.914 -10.258 -6.684 1 98.94 40 HIS B O 1
ATOM 1441 N N . LEU B 1 41 ? 10.547 -12.242 -7.668 1 98.94 41 LEU B N 1
ATOM 1442 C CA . LEU B 1 41 ? 10.164 -11.609 -8.93 1 98.94 41 LEU B CA 1
ATOM 1443 C C . LEU B 1 41 ? 8.836 -10.867 -8.781 1 98.94 41 LEU B C 1
ATOM 1445 O O . LEU B 1 41 ? 8.641 -9.812 -9.391 1 98.94 41 LEU B O 1
ATOM 1449 N N . LEU B 1 42 ? 7.906 -11.43 -8.016 1 98.94 42 LEU B N 1
ATOM 1450 C CA . LEU B 1 42 ? 6.633 -10.75 -7.777 1 98.94 42 LEU B CA 1
ATOM 1451 C C . LEU B 1 42 ? 6.848 -9.43 -7.047 1 98.94 42 LEU B C 1
ATOM 1453 O O . LEU B 1 42 ? 6.312 -8.398 -7.457 1 98.94 42 LEU B O 1
ATOM 1457 N N . ARG B 1 43 ? 7.68 -9.438 -5.973 1 98.94 43 ARG B N 1
ATOM 1458 C CA . ARG B 1 43 ? 8.008 -8.219 -5.25 1 98.94 43 ARG B CA 1
ATOM 1459 C C . ARG B 1 43 ? 8.719 -7.219 -6.16 1 98.94 43 ARG B C 1
ATOM 1461 O O . ARG B 1 43 ? 8.445 -6.02 -6.113 1 98.94 43 ARG B O 1
ATOM 1468 N N . LEU B 1 44 ? 9.625 -7.754 -6.945 1 98.94 44 LEU B N 1
ATOM 1469 C CA . LEU B 1 44 ? 10.383 -6.934 -7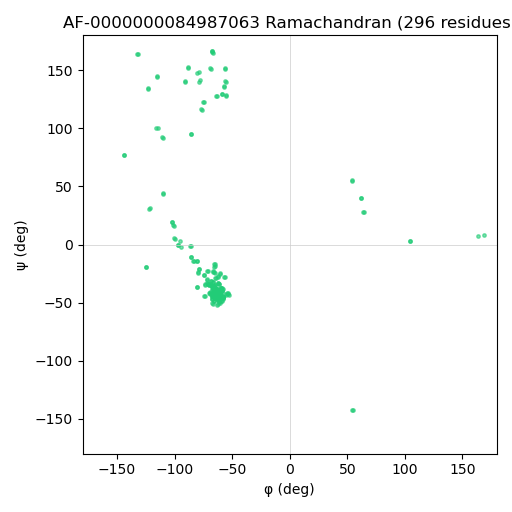.879 1 98.94 44 LEU B CA 1
ATOM 1470 C C . LEU B 1 44 ? 9.453 -6.25 -8.883 1 98.94 44 LEU B C 1
ATOM 1472 O O . LEU B 1 44 ? 9.609 -5.059 -9.156 1 98.94 44 LEU B O 1
ATOM 1476 N N . ARG B 1 45 ? 8.492 -6.949 -9.445 1 98.94 45 ARG B N 1
ATOM 1477 C CA . ARG B 1 45 ? 7.578 -6.379 -10.438 1 98.94 45 ARG B CA 1
ATOM 1478 C C . ARG B 1 45 ? 6.742 -5.258 -9.828 1 98.94 45 ARG B C 1
ATOM 1480 O O . ARG B 1 45 ? 6.594 -4.195 -10.43 1 98.94 45 ARG B O 1
ATOM 1487 N N . ALA B 1 46 ? 6.219 -5.527 -8.617 1 98.94 46 ALA B N 1
ATOM 1488 C CA . ALA B 1 46 ? 5.484 -4.473 -7.926 1 98.94 46 ALA B CA 1
ATOM 1489 C C . ALA B 1 46 ? 6.363 -3.242 -7.719 1 98.94 46 ALA B C 1
ATOM 1491 O O . ALA B 1 46 ? 5.926 -2.113 -7.949 1 98.94 46 ALA B O 1
ATOM 1492 N N . SER B 1 47 ? 7.598 -3.449 -7.281 1 98.94 47 SER B N 1
ATOM 1493 C CA . SER B 1 47 ? 8.523 -2.363 -6.98 1 98.94 47 SER B CA 1
ATOM 1494 C C . SER B 1 47 ? 8.922 -1.61 -8.25 1 98.94 47 SER B C 1
ATOM 1496 O O . SER B 1 47 ? 9.148 -0.398 -8.211 1 98.94 47 SER B O 1
ATOM 1498 N N . GLN B 1 48 ? 9.055 -2.355 -9.383 1 98.88 48 GLN B N 1
ATOM 1499 C CA . GLN B 1 48 ? 9.312 -1.714 -10.664 1 98.88 48 GLN B CA 1
ATOM 1500 C C . GLN B 1 48 ? 8.195 -0.75 -11.039 1 98.88 48 GLN B C 1
ATOM 1502 O O . GLN B 1 48 ? 8.453 0.369 -11.484 1 98.88 48 GLN B O 1
ATOM 1507 N N . LEU B 1 49 ? 6.969 -1.217 -10.828 1 98.75 49 LEU B N 1
ATOM 1508 C CA . LEU B 1 49 ? 5.816 -0.38 -11.141 1 98.75 49 LEU B CA 1
ATOM 1509 C C . LEU B 1 49 ? 5.805 0.875 -10.273 1 98.75 49 LEU B C 1
ATOM 1511 O O . LEU B 1 49 ? 5.492 1.966 -10.758 1 98.75 49 LEU B O 1
ATOM 1515 N N . ASN B 1 50 ? 6.203 0.736 -8.984 1 98.69 50 ASN B N 1
ATOM 1516 C CA . ASN B 1 50 ? 6.191 1.848 -8.039 1 98.69 50 ASN B CA 1
ATOM 1517 C C . ASN B 1 50 ? 7.477 2.662 -8.117 1 98.69 50 ASN B C 1
ATOM 1519 O O . ASN B 1 50 ? 7.594 3.711 -7.48 1 98.69 50 ASN B O 1
ATOM 1523 N N . GLN B 1 51 ? 8.484 2.145 -8.836 1 98.25 51 GLN B N 1
ATOM 1524 C CA . GLN B 1 51 ? 9.781 2.791 -9.039 1 98.25 51 GLN B CA 1
ATOM 1525 C C . GLN B 1 51 ? 10.508 2.99 -7.711 1 98.25 51 GLN B C 1
ATOM 1527 O O . GLN B 1 51 ? 11.031 4.07 -7.438 1 98.25 51 GLN B O 1
ATOM 1532 N N . CYS B 1 52 ? 10.43 2.055 -6.891 1 98.56 52 CYS B N 1
ATOM 1533 C CA . CYS B 1 52 ? 11.195 2.049 -5.652 1 98.56 52 CYS B CA 1
ATOM 1534 C C . CYS B 1 52 ? 12.586 1.472 -5.879 1 98.56 52 CYS B C 1
ATOM 1536 O O . CYS B 1 52 ? 12.789 0.26 -5.781 1 98.56 52 CYS B O 1
ATOM 1538 N N . ALA B 1 53 ? 13.586 2.312 -6.117 1 98.25 53 ALA B N 1
ATOM 1539 C CA . ALA B 1 53 ? 14.938 1.898 -6.496 1 98.25 53 ALA B CA 1
ATOM 1540 C C . ALA B 1 53 ? 15.555 1.005 -5.426 1 98.25 53 ALA B C 1
ATOM 1542 O O . ALA B 1 53 ? 16.25 0.033 -5.742 1 98.25 53 ALA B O 1
ATOM 1543 N N . PHE B 1 54 ? 15.305 1.302 -4.211 1 98.62 54 PHE B N 1
ATOM 1544 C CA . PHE B 1 54 ? 15.836 0.512 -3.111 1 98.62 54 PHE B CA 1
ATOM 1545 C C . PHE B 1 54 ? 15.312 -0.918 -3.164 1 98.62 54 PHE B C 1
ATOM 1547 O O . PHE B 1 54 ? 16.094 -1.873 -3.111 1 98.62 54 PHE B O 1
ATOM 1554 N N . CYS B 1 55 ? 14.055 -1.104 -3.271 1 98.88 55 CYS B N 1
ATOM 1555 C CA . CYS B 1 55 ? 13.414 -2.414 -3.305 1 98.88 55 CYS B CA 1
ATOM 1556 C C . CYS B 1 55 ? 13.781 -3.17 -4.574 1 98.88 55 CYS B C 1
ATOM 1558 O O . CYS B 1 55 ? 13.969 -4.387 -4.543 1 98.88 55 CYS B O 1
ATOM 1560 N N . ILE B 1 56 ? 13.844 -2.4 -5.715 1 98.81 56 ILE B N 1
ATOM 1561 C CA . ILE B 1 56 ? 14.219 -3.025 -6.977 1 98.81 56 ILE B CA 1
ATOM 1562 C C . ILE B 1 56 ? 15.602 -3.648 -6.855 1 98.81 56 ILE B C 1
ATOM 1564 O O . ILE B 1 56 ? 15.797 -4.816 -7.203 1 98.81 56 ILE B O 1
ATOM 1568 N N . ARG B 1 57 ? 16.562 -2.902 -6.344 1 98.62 57 ARG B N 1
ATOM 1569 C CA . ARG B 1 57 ? 17.922 -3.426 -6.16 1 98.62 57 ARG B CA 1
ATOM 1570 C C . ARG B 1 57 ? 17.922 -4.617 -5.207 1 98.62 57 ARG B C 1
ATOM 1572 O O . ARG B 1 57 ? 18.547 -5.645 -5.492 1 98.62 57 ARG B O 1
ATOM 1579 N N . MET B 1 58 ? 17.219 -4.48 -4.125 1 98.56 58 MET B N 1
ATOM 1580 C CA . MET B 1 58 ? 17.203 -5.516 -3.096 1 98.56 58 MET B CA 1
ATOM 1581 C C . MET B 1 58 ? 16.578 -6.801 -3.629 1 98.56 58 MET B C 1
ATOM 1583 O O . MET B 1 58 ? 17.172 -7.879 -3.494 1 98.56 58 MET B O 1
ATOM 1587 N N . HIS B 1 59 ? 15.438 -6.711 -4.316 1 98.81 59 HIS B N 1
ATOM 1588 C CA . HIS B 1 59 ? 14.742 -7.918 -4.75 1 98.81 59 HIS B CA 1
ATOM 1589 C C . HIS B 1 59 ? 15.391 -8.508 -6 1 98.81 59 HIS B C 1
ATOM 1591 O O . HIS B 1 59 ? 15.211 -9.695 -6.297 1 98.81 59 HIS B O 1
ATOM 1597 N N . THR B 1 60 ? 16.094 -7.672 -6.793 1 98.75 60 THR B N 1
ATOM 1598 C CA . THR B 1 60 ? 16.922 -8.234 -7.855 1 98.75 60 THR B CA 1
ATOM 1599 C C . THR B 1 60 ? 18 -9.148 -7.277 1 98.75 60 THR B C 1
ATOM 1601 O O . THR B 1 60 ? 18.156 -10.281 -7.723 1 98.75 60 THR B O 1
ATOM 1604 N N . HIS B 1 61 ? 18.734 -8.648 -6.277 1 98.62 61 HIS B N 1
ATOM 1605 C CA . HIS B 1 61 ? 19.781 -9.43 -5.641 1 98.62 61 HIS B CA 1
ATOM 1606 C C . HIS B 1 61 ? 19.219 -10.672 -4.969 1 98.62 61 HIS B C 1
ATOM 1608 O O . HIS B 1 61 ? 19.797 -11.758 -5.074 1 98.62 61 HIS B O 1
ATOM 1614 N N . ASP B 1 62 ? 18.109 -10.547 -4.281 1 98.75 62 ASP B N 1
ATOM 1615 C CA . ASP B 1 62 ? 17.484 -11.68 -3.609 1 98.75 62 ASP B CA 1
ATOM 1616 C C . ASP B 1 62 ? 17.062 -12.75 -4.617 1 98.75 62 ASP B C 1
ATOM 1618 O O . ASP B 1 62 ? 17.219 -13.945 -4.363 1 98.75 62 ASP B O 1
ATOM 1622 N N . ALA B 1 63 ? 16.484 -12.32 -5.781 1 98.81 63 ALA B N 1
ATOM 1623 C CA . ALA B 1 63 ? 16.062 -13.258 -6.824 1 98.81 63 ALA B CA 1
ATOM 1624 C C . ALA B 1 63 ? 17.25 -14.031 -7.367 1 98.81 63 ALA B C 1
ATOM 1626 O O . ALA B 1 63 ? 17.203 -15.258 -7.492 1 98.81 63 ALA B O 1
ATOM 1627 N N . LEU B 1 64 ? 18.312 -13.32 -7.648 1 98.75 64 LEU B N 1
ATOM 1628 C CA . LEU B 1 64 ? 19.516 -13.969 -8.148 1 98.75 64 LEU B CA 1
ATOM 1629 C C . LEU B 1 64 ? 20.047 -14.969 -7.137 1 98.75 64 LEU B C 1
ATOM 1631 O O . LEU B 1 64 ? 20.391 -16.094 -7.496 1 98.75 64 LEU B O 1
ATOM 1635 N N . SER B 1 65 ? 20.109 -14.562 -5.902 1 98.62 65 SER B N 1
ATOM 1636 C CA . SER B 1 65 ? 20.641 -15.398 -4.836 1 98.62 65 SER B CA 1
ATOM 1637 C C . SER B 1 65 ? 19.781 -16.625 -4.609 1 98.62 65 SER B C 1
ATOM 1639 O O . SER B 1 65 ? 20.234 -17.625 -4.043 1 98.62 65 SER B O 1
ATOM 1641 N N . SER B 1 66 ? 18.531 -16.578 -5.094 1 98.38 66 SER B N 1
ATOM 1642 C CA . SER B 1 66 ? 17.594 -17.688 -4.918 1 98.38 66 SER B CA 1
ATOM 1643 C C . SER B 1 66 ? 17.5 -18.531 -6.176 1 98.38 66 SER B C 1
ATOM 1645 O O . SER B 1 66 ? 16.609 -19.375 -6.301 1 98.38 66 SER B O 1
ATOM 1647 N N . GLY B 1 67 ? 18.328 -18.234 -7.191 1 97.94 67 GLY B N 1
ATOM 1648 C CA . GLY B 1 67 ? 18.469 -19.141 -8.328 1 97.94 67 GLY B CA 1
ATOM 1649 C C . GLY B 1 67 ? 17.75 -18.641 -9.57 1 97.94 67 GLY B C 1
ATOM 1650 O O . GLY B 1 67 ? 17.766 -19.297 -10.609 1 97.94 67 GLY B O 1
ATOM 1651 N N . GLU B 1 68 ? 17.156 -17.484 -9.547 1 98.69 68 GLU B N 1
ATOM 1652 C CA . GLU B 1 68 ? 16.547 -16.922 -10.742 1 98.69 68 GLU B CA 1
ATOM 1653 C C . GLU B 1 68 ? 17.609 -16.516 -11.766 1 98.69 68 GLU B C 1
ATOM 1655 O O . GLU B 1 68 ? 18.719 -16.141 -11.391 1 98.69 68 GLU B O 1
ATOM 1660 N N . SER B 1 69 ? 17.203 -16.562 -13.016 1 98.31 69 SER B N 1
ATOM 1661 C CA . SER B 1 69 ? 18.125 -16.188 -14.07 1 98.31 69 SER B CA 1
ATOM 1662 C C . SER B 1 69 ? 18.062 -14.68 -14.359 1 98.31 69 SER B C 1
ATOM 1664 O O . SER B 1 69 ? 17.031 -14.055 -14.172 1 98.31 69 SER B O 1
ATOM 1666 N N . SER B 1 70 ? 19.219 -14.172 -14.828 1 98.38 70 SER B N 1
ATOM 1667 C CA . SER B 1 70 ? 19.266 -12.773 -15.234 1 98.38 70 SER B CA 1
ATOM 1668 C C . SER B 1 70 ? 18.312 -12.5 -16.391 1 98.38 70 SER B C 1
ATOM 1670 O O . SER B 1 70 ? 17.766 -11.398 -16.5 1 98.38 70 SER B O 1
ATOM 1672 N N . ASP B 1 71 ? 18.031 -13.523 -17.219 1 98.25 71 ASP B N 1
ATOM 1673 C CA . ASP B 1 71 ? 17.109 -13.352 -18.344 1 98.25 71 ASP B CA 1
ATOM 1674 C C . ASP B 1 71 ? 15.688 -13.102 -17.844 1 98.25 71 ASP B C 1
ATOM 1676 O O . ASP B 1 71 ? 15.023 -12.164 -18.297 1 98.25 71 ASP B O 1
ATOM 1680 N N . ARG B 1 72 ? 15.211 -14.008 -16.906 1 98.62 72 ARG B N 1
ATOM 1681 C CA . ARG B 1 72 ? 13.875 -13.82 -16.375 1 98.62 72 ARG B CA 1
ATOM 1682 C C . ARG B 1 72 ? 13.742 -12.461 -15.688 1 98.62 72 ARG B C 1
ATOM 1684 O O . ARG B 1 72 ? 12.727 -11.773 -15.859 1 98.62 72 ARG B O 1
ATOM 1691 N N . ILE B 1 73 ? 14.773 -12.008 -14.953 1 98.81 73 ILE B N 1
ATOM 1692 C CA . ILE B 1 73 ? 14.766 -10.719 -14.266 1 98.81 73 ILE B CA 1
ATOM 1693 C C . ILE B 1 73 ? 14.719 -9.594 -15.289 1 98.81 73 ILE B C 1
ATOM 1695 O O . ILE B 1 73 ? 13.945 -8.641 -15.141 1 98.81 73 ILE B O 1
ATOM 1699 N N . SER B 1 74 ? 15.461 -9.703 -16.375 1 98.62 74 SER B N 1
ATOM 1700 C CA . SER B 1 74 ? 15.578 -8.641 -17.375 1 98.62 74 SER B CA 1
ATOM 1701 C C . SER B 1 74 ? 14.258 -8.438 -18.125 1 98.62 74 SER B C 1
ATOM 1703 O O . SER B 1 74 ? 13.898 -7.305 -18.453 1 98.62 74 SER B O 1
ATOM 1705 N N . VAL B 1 75 ? 13.5 -9.492 -18.375 1 98.69 75 VAL B N 1
ATOM 1706 C CA . VAL B 1 75 ? 12.32 -9.375 -19.234 1 98.69 75 VAL B CA 1
ATOM 1707 C C . VAL B 1 75 ? 11.07 -9.203 -18.375 1 98.69 75 VAL B C 1
ATOM 1709 O O . VAL B 1 75 ? 9.969 -9.055 -18.906 1 98.69 75 VAL B O 1
ATOM 1712 N N . LEU B 1 76 ? 11.266 -9.195 -17.094 1 98.88 76 LEU B N 1
ATOM 1713 C CA . LEU B 1 76 ? 10.156 -9.156 -16.156 1 98.88 76 LEU B CA 1
ATOM 1714 C C . LEU B 1 76 ? 9.219 -7.992 -16.469 1 98.88 76 LEU B C 1
ATOM 1716 O O . LEU B 1 76 ? 7.996 -8.156 -16.469 1 98.88 76 LEU B O 1
ATOM 1720 N N . PRO B 1 77 ? 9.672 -6.758 -16.781 1 98.75 77 PRO B N 1
ATOM 1721 C CA . PRO B 1 77 ? 8.75 -5.664 -17.094 1 98.75 77 PRO B CA 1
ATOM 1722 C C . PRO B 1 77 ? 7.945 -5.918 -18.375 1 98.75 77 PRO B C 1
ATOM 1724 O O . PRO B 1 77 ? 6.938 -5.25 -18.609 1 98.75 77 PRO B O 1
ATOM 1727 N N . ALA B 1 78 ? 8.359 -6.848 -19.203 1 98.62 78 ALA B N 1
ATOM 1728 C CA . ALA B 1 78 ? 7.691 -7.18 -20.469 1 98.62 78 ALA B CA 1
ATOM 1729 C C . ALA B 1 78 ? 7.277 -8.648 -20.5 1 98.62 78 ALA B C 1
ATOM 1731 O O . ALA B 1 78 ? 7.285 -9.281 -21.547 1 98.62 78 ALA B O 1
ATOM 1732 N N . TRP B 1 79 ? 6.98 -9.164 -19.312 1 98.69 79 TRP B N 1
ATOM 1733 C CA . TRP B 1 79 ? 6.77 -10.602 -19.188 1 98.69 79 TRP B CA 1
ATOM 1734 C C . TRP B 1 79 ? 5.68 -11.078 -20.141 1 98.69 79 TRP B C 1
ATOM 1736 O O . TRP B 1 79 ? 5.715 -12.219 -20.609 1 98.69 79 TRP B O 1
ATOM 1746 N N . ARG B 1 80 ? 4.738 -10.289 -20.5 1 98.31 80 ARG B N 1
ATOM 1747 C CA . ARG B 1 80 ? 3.623 -10.688 -21.359 1 98.31 80 ARG B CA 1
ATOM 1748 C C . ARG B 1 80 ? 4.105 -11.047 -22.75 1 98.31 80 ARG B C 1
ATOM 1750 O O . ARG B 1 80 ? 3.459 -11.82 -23.469 1 98.31 80 ARG B O 1
ATOM 1757 N N . GLU B 1 81 ? 5.234 -10.508 -23.125 1 98.19 81 GLU B N 1
ATOM 1758 C CA . GLU B 1 81 ? 5.719 -10.664 -24.484 1 98.19 81 GLU B CA 1
ATOM 1759 C C . GLU B 1 81 ? 6.824 -11.711 -24.562 1 98.19 81 GLU B C 1
ATOM 1761 O O . GLU B 1 81 ? 7.594 -11.734 -25.531 1 98.19 81 GLU B O 1
ATOM 1766 N N . THR B 1 82 ? 6.906 -12.547 -23.594 1 97.69 82 THR B N 1
ATOM 1767 C CA . THR B 1 82 ? 7.973 -13.547 -23.562 1 97.69 82 THR B CA 1
ATOM 1768 C C . THR B 1 82 ? 7.402 -14.93 -23.25 1 97.69 82 THR B C 1
ATOM 1770 O O . THR B 1 82 ? 6.266 -15.055 -22.797 1 97.69 82 THR B O 1
ATOM 1773 N N . GLY B 1 83 ? 8.211 -16 -23.516 1 97.69 83 GLY B N 1
ATOM 1774 C CA . GLY B 1 83 ? 7.863 -17.375 -23.188 1 97.69 83 GLY B CA 1
ATOM 1775 C C . GLY B 1 83 ? 8.547 -17.875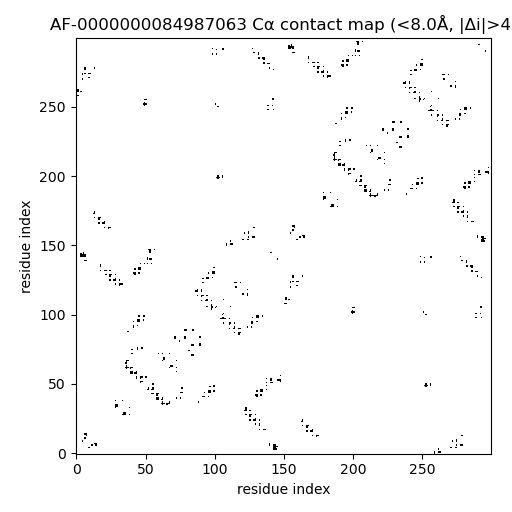 -21.922 1 97.69 83 GLY B C 1
ATOM 1776 O O . GLY B 1 83 ? 8.57 -19.078 -21.656 1 97.69 83 GLY B O 1
ATOM 1777 N N . TYR B 1 84 ? 9.102 -16.938 -21.078 1 98.19 84 TYR B N 1
ATOM 1778 C CA . TYR B 1 84 ? 9.938 -17.297 -19.938 1 98.19 84 TYR B CA 1
ATOM 1779 C C . TYR B 1 84 ? 9.086 -17.719 -18.75 1 98.19 84 TYR B C 1
ATOM 1781 O O . TYR B 1 84 ? 9.586 -18.328 -17.797 1 98.19 84 TYR B O 1
ATOM 1789 N N . PHE B 1 85 ? 7.797 -17.469 -18.734 1 98.75 85 PHE B N 1
ATOM 1790 C CA . PHE B 1 85 ? 6.965 -17.656 -17.547 1 98.75 85 PHE B CA 1
ATOM 1791 C C . PHE B 1 85 ? 5.816 -18.609 -17.844 1 98.75 85 PHE B C 1
ATOM 1793 O O . PHE B 1 85 ? 5.172 -18.531 -18.891 1 98.75 85 PHE B O 1
ATOM 1800 N N . THR B 1 86 ? 5.598 -19.547 -16.906 1 98.5 86 THR B N 1
ATOM 1801 C CA . THR B 1 86 ? 4.488 -20.484 -17 1 98.5 86 THR B CA 1
ATOM 1802 C C . THR B 1 86 ? 3.152 -19.766 -16.844 1 98.5 86 THR B C 1
ATOM 1804 O O . THR B 1 86 ? 3.113 -18.609 -16.422 1 98.5 86 THR B O 1
ATOM 1807 N N . GLU B 1 87 ? 2.082 -20.438 -17.172 1 98.12 87 GLU B N 1
ATOM 1808 C CA . GLU B 1 87 ? 0.757 -19.859 -17 1 98.12 87 GLU B CA 1
ATOM 1809 C C . GLU B 1 87 ? 0.489 -19.516 -15.539 1 98.12 87 GLU B C 1
ATOM 1811 O O . GLU B 1 87 ? -0.157 -18.5 -15.242 1 98.12 87 GLU B O 1
ATOM 1816 N N . LYS B 1 88 ? 0.917 -20.344 -14.641 1 98.25 88 LYS B N 1
ATOM 1817 C CA . LYS B 1 88 ? 0.803 -20.062 -13.219 1 98.25 88 LYS B CA 1
ATOM 1818 C C . LYS B 1 88 ? 1.541 -18.781 -12.852 1 98.25 88 LYS B C 1
ATOM 1820 O O . LYS B 1 88 ? 1.008 -17.938 -12.125 1 98.25 88 LYS B O 1
ATOM 1825 N N . GLU B 1 89 ? 2.744 -18.625 -13.391 1 98.81 89 GLU B N 1
ATOM 1826 C CA . GLU B 1 89 ? 3.543 -17.438 -13.102 1 98.81 89 GLU B CA 1
ATOM 1827 C C . GLU B 1 89 ? 2.93 -16.188 -13.734 1 98.81 89 GLU B C 1
ATOM 1829 O O . GLU B 1 89 ? 2.877 -15.133 -13.102 1 98.81 89 GLU B O 1
ATOM 1834 N N . ARG B 1 90 ? 2.467 -16.328 -14.93 1 98.88 90 ARG B N 1
ATOM 1835 C CA . ARG B 1 90 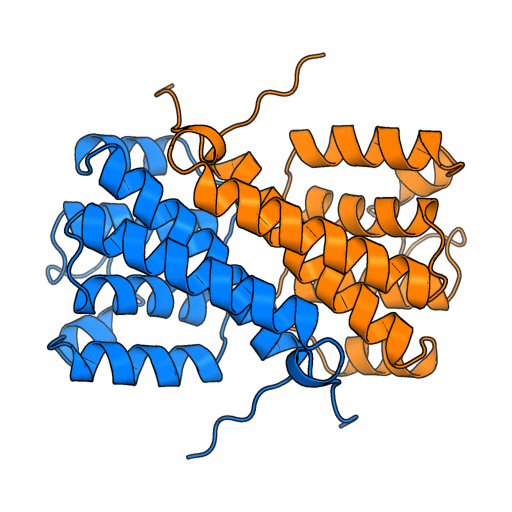? 1.829 -15.219 -15.625 1 98.88 90 ARG B CA 1
ATOM 1836 C C . ARG B 1 90 ? 0.586 -14.742 -14.875 1 98.88 90 ARG B C 1
ATOM 1838 O O . ARG B 1 90 ? 0.348 -13.539 -14.758 1 98.88 90 ARG B O 1
ATOM 1845 N N . SER B 1 91 ? -0.17 -15.672 -14.383 1 98.81 91 SER B N 1
ATOM 1846 C CA . SER B 1 91 ? -1.364 -15.344 -13.617 1 98.81 91 SER B CA 1
ATOM 1847 C C . SER B 1 91 ? -1.007 -14.602 -12.328 1 98.81 91 SER B C 1
ATOM 1849 O O . SER B 1 91 ? -1.687 -13.648 -11.953 1 98.81 91 SER B O 1
ATOM 1851 N N . SER B 1 92 ? 0.066 -15.008 -11.664 1 98.94 92 SER B N 1
ATOM 1852 C CA . SER B 1 92 ? 0.535 -14.336 -10.453 1 98.94 92 SER B CA 1
ATOM 1853 C C . SER B 1 92 ? 1.026 -12.93 -10.758 1 98.94 92 SER B C 1
ATOM 1855 O O . SER B 1 92 ? 0.722 -11.984 -10.023 1 98.94 92 SER B O 1
ATOM 1857 N N . LEU B 1 93 ? 1.772 -12.789 -11.828 1 98.94 93 LEU B N 1
ATOM 1858 C CA . LEU B 1 93 ? 2.311 -11.492 -12.211 1 98.94 93 LEU B CA 1
ATOM 1859 C C . LEU B 1 93 ? 1.188 -10.516 -12.562 1 98.94 93 LEU B C 1
ATOM 1861 O O . LEU B 1 93 ? 1.223 -9.352 -12.156 1 98.94 93 LEU B O 1
ATOM 1865 N N . ALA B 1 94 ? 0.163 -11.008 -13.281 1 98.88 94 ALA B N 1
ATOM 1866 C CA . ALA B 1 94 ? -0.979 -10.164 -13.625 1 98.88 94 ALA B CA 1
ATOM 1867 C C . ALA B 1 94 ? -1.717 -9.703 -12.375 1 98.88 94 ALA B C 1
ATOM 1869 O O . ALA B 1 94 ? -2.137 -8.547 -12.281 1 98.88 94 ALA B O 1
ATOM 1870 N N . LEU B 1 95 ? -1.857 -10.609 -11.445 1 98.81 95 LEU B N 1
ATOM 1871 C CA . LEU B 1 95 ? -2.535 -10.297 -10.195 1 98.81 95 LEU B CA 1
ATOM 1872 C C . LEU B 1 95 ? -1.754 -9.258 -9.398 1 98.81 95 LEU B C 1
ATOM 1874 O O . LEU B 1 95 ? -2.334 -8.305 -8.883 1 98.81 95 LEU B O 1
ATOM 1878 N N . VAL B 1 96 ? -0.418 -9.391 -9.289 1 98.88 96 VAL B N 1
ATOM 1879 C CA . VAL B 1 96 ? 0.438 -8.453 -8.562 1 98.88 96 VAL B CA 1
ATOM 1880 C C . VAL B 1 96 ? 0.364 -7.074 -9.211 1 98.88 96 VAL B C 1
ATOM 1882 O O . VAL B 1 96 ? 0.286 -6.059 -8.516 1 98.88 96 VAL B O 1
ATOM 1885 N N . GLU B 1 97 ? 0.367 -7.008 -10.531 1 98.88 97 GLU B N 1
ATOM 1886 C CA . GLU B 1 97 ? 0.267 -5.727 -11.219 1 98.88 97 GLU B CA 1
ATOM 1887 C C . GLU B 1 97 ? -1.061 -5.035 -10.922 1 98.88 97 GLU B C 1
ATOM 1889 O O . GLU B 1 97 ? -1.096 -3.832 -10.656 1 98.88 97 GLU B O 1
ATOM 1894 N N . ALA B 1 98 ? -2.141 -5.824 -10.969 1 98.88 98 ALA B N 1
ATOM 1895 C CA . ALA B 1 98 ? -3.465 -5.262 -10.719 1 98.88 98 ALA B CA 1
ATOM 1896 C C . ALA B 1 98 ? -3.57 -4.719 -9.297 1 98.88 98 ALA B C 1
ATOM 1898 O O . ALA B 1 98 ? -4.074 -3.611 -9.086 1 98.88 98 ALA B O 1
ATOM 1899 N N . ILE B 1 99 ? -3.033 -5.43 -8.32 1 98.88 99 ILE B N 1
ATOM 1900 C CA . ILE B 1 99 ? -3.133 -5.035 -6.922 1 98.88 99 ILE B CA 1
ATOM 1901 C C . ILE B 1 99 ? -2.215 -3.846 -6.652 1 98.88 99 ILE B C 1
ATOM 1903 O O . ILE B 1 99 ? -2.543 -2.967 -5.852 1 98.88 99 ILE B O 1
ATOM 1907 N N . THR B 1 100 ? -1.059 -3.791 -7.328 1 98.88 100 THR B N 1
ATOM 1908 C CA . THR B 1 100 ? -0.144 -2.664 -7.195 1 98.88 100 THR B CA 1
ATOM 1909 C C . THR B 1 100 ? -0.774 -1.388 -7.746 1 98.88 100 THR B C 1
ATOM 1911 O O . THR B 1 100 ? -0.638 -0.316 -7.152 1 98.88 100 THR B O 1
ATOM 1914 N N . LEU B 1 101 ? -1.559 -1.516 -8.836 1 98.69 101 LEU B N 1
ATOM 1915 C CA . LEU B 1 101 ? -2.113 -0.363 -9.531 1 98.69 101 LEU B CA 1
ATOM 1916 C C . LEU B 1 101 ? -3.621 -0.273 -9.328 1 98.69 101 LEU B C 1
ATOM 1918 O O . LEU B 1 101 ? -4.367 -0.021 -10.273 1 98.69 101 LEU B O 1
ATOM 1922 N N . ILE B 1 102 ? -4.082 -0.473 -8.125 1 98.31 102 ILE B N 1
ATOM 1923 C CA . ILE B 1 102 ? -5.512 -0.538 -7.848 1 98.31 102 ILE B CA 1
ATOM 1924 C C . ILE B 1 102 ? -6.172 0.783 -8.234 1 98.31 102 ILE B C 1
ATOM 1926 O O . ILE B 1 102 ? -7.363 0.819 -8.547 1 98.31 102 ILE B O 1
ATOM 1930 N N . SER B 1 103 ? -5.473 1.902 -8.266 1 97.5 103 SER B N 1
ATOM 1931 C CA . SER B 1 103 ? -6.059 3.199 -8.586 1 97.5 103 SER B CA 1
ATOM 1932 C C . SER B 1 103 ? -6.418 3.291 -10.07 1 97.5 103 SER B C 1
ATOM 1934 O O . SER B 1 103 ? -7.168 4.18 -10.477 1 97.5 103 SER B O 1
ATOM 1936 N N . GLU B 1 104 ? -5.836 2.533 -10.953 1 95.25 104 GLU B N 1
ATOM 1937 C CA . GLU B 1 104 ? -6.07 2.553 -12.391 1 95.25 104 GLU B CA 1
ATOM 1938 C C . GLU B 1 104 ? -7.094 1.5 -12.805 1 95.25 104 GLU B C 1
ATOM 1940 O O . GLU B 1 104 ? -7.676 1.578 -13.891 1 95.25 104 GLU B O 1
ATOM 1945 N N . GLY B 1 105 ? -7.73 0.728 -11.953 1 91.94 105 GLY B N 1
ATOM 1946 C CA . GLY B 1 105 ? -8.664 -0.287 -12.422 1 91.94 105 GLY B CA 1
ATOM 1947 C C . GLY B 1 105 ? -8.992 -1.322 -11.359 1 91.94 105 GLY B C 1
ATOM 1948 O O . GLY B 1 105 ? -9.688 -2.305 -11.641 1 91.94 105 GLY B O 1
ATOM 1949 N N . GLN B 1 106 ? -8.562 -1.101 -10.227 1 96.06 106 GLN B N 1
ATOM 1950 C CA . GLN B 1 106 ? -8.766 -2.064 -9.156 1 96.06 106 GLN B CA 1
ATOM 1951 C C . GLN B 1 106 ? -8.25 -3.445 -9.547 1 96.06 106 GLN B C 1
ATOM 1953 O O . GLN B 1 106 ? -7.121 -3.576 -10.023 1 96.06 106 GLN B O 1
ATOM 1958 N N . VAL B 1 107 ? -8.906 -4.594 -9.188 1 98.19 107 VAL B N 1
ATOM 1959 C CA . VAL B 1 107 ? -8.57 -5.949 -9.609 1 98.19 107 VAL B CA 1
ATOM 1960 C C . VAL B 1 107 ? -9.648 -6.477 -10.555 1 98.19 107 VAL B C 1
ATOM 1962 O O . VAL B 1 107 ? -10.641 -7.055 -10.109 1 98.19 107 VAL B O 1
ATOM 1965 N N . PRO B 1 108 ? -9.438 -6.273 -11.883 1 97.94 108 PRO B N 1
ATOM 1966 C CA . PRO B 1 108 ? -10.469 -6.656 -12.844 1 97.94 108 PRO B CA 1
ATOM 1967 C C . PRO B 1 108 ? -10.867 -8.125 -12.734 1 97.94 108 PRO B C 1
ATOM 1969 O O . PRO B 1 108 ? -10.031 -8.969 -12.406 1 97.94 108 PRO B O 1
ATOM 1972 N N . ASP B 1 109 ? -12.125 -8.414 -13.094 1 97.31 109 ASP B N 1
ATOM 1973 C CA . ASP B 1 109 ? -12.633 -9.781 -13.055 1 97.31 109 ASP B CA 1
ATOM 1974 C C . ASP B 1 109 ? -11.805 -10.711 -13.938 1 97.31 109 ASP B C 1
ATOM 1976 O O . ASP B 1 109 ? -11.516 -11.844 -13.562 1 97.31 109 ASP B O 1
ATOM 1980 N N . ALA B 1 110 ? -11.406 -10.25 -15.078 1 97.81 110 ALA B N 1
ATOM 1981 C CA . ALA B 1 110 ? -10.664 -11.086 -16.016 1 97.81 110 ALA B CA 1
ATOM 1982 C C . ALA B 1 110 ? -9.32 -11.516 -15.43 1 97.81 110 ALA B C 1
ATOM 1984 O O . ALA B 1 110 ? -8.875 -12.648 -15.633 1 97.81 110 ALA B O 1
ATOM 1985 N N . ILE B 1 111 ? -8.68 -10.625 -14.727 1 98.25 111 ILE B N 1
ATOM 1986 C CA . ILE B 1 111 ? -7.391 -10.914 -14.094 1 98.25 111 ILE B CA 1
ATOM 1987 C C . ILE B 1 111 ? -7.582 -11.938 -12.984 1 98.25 111 ILE B C 1
ATOM 1989 O O . ILE B 1 111 ? -6.816 -12.898 -12.875 1 98.25 111 ILE B O 1
ATOM 1993 N N . TYR B 1 112 ? -8.594 -11.742 -12.188 1 98.31 112 TYR B N 1
ATOM 1994 C CA . TYR B 1 112 ? -8.852 -12.68 -11.102 1 98.31 112 TYR B CA 1
ATOM 1995 C C . TYR B 1 112 ? -9.242 -14.047 -11.641 1 98.31 112 TYR B C 1
ATOM 1997 O O . TYR B 1 112 ? -8.812 -15.078 -11.109 1 98.31 112 TYR B O 1
ATOM 2005 N N . GLU B 1 113 ? -10.062 -14.047 -12.633 1 98.06 113 GLU B N 1
ATOM 2006 C CA . GLU B 1 113 ? -10.516 -15.312 -13.219 1 98.06 113 GLU B CA 1
ATOM 2007 C C . GLU B 1 113 ? -9.352 -16.094 -13.82 1 98.06 113 GLU B C 1
ATOM 2009 O O . GLU B 1 113 ? -9.297 -17.312 -13.727 1 98.06 113 GLU B O 1
ATOM 2014 N N . GLN B 1 114 ? -8.484 -15.375 -14.445 1 97.88 114 GLN B N 1
ATOM 2015 C CA . GLN B 1 114 ? -7.277 -16.016 -14.945 1 97.88 114 GLN B CA 1
ATOM 2016 C C . GLN B 1 114 ? -6.473 -16.641 -13.805 1 97.88 114 GLN B C 1
ATOM 2018 O O . GLN B 1 114 ? -5.977 -17.766 -13.922 1 97.88 114 GLN B O 1
ATOM 2023 N N . ALA B 1 115 ? -6.297 -15.953 -12.727 1 98.38 115 ALA B N 1
ATOM 2024 C CA . ALA B 1 115 ? -5.609 -16.484 -11.555 1 98.38 115 ALA B CA 1
ATOM 2025 C C . ALA B 1 115 ? -6.324 -17.719 -11.008 1 98.38 115 ALA B C 1
ATOM 2027 O O . ALA B 1 115 ? -5.688 -18.734 -10.727 1 98.38 115 ALA B O 1
ATOM 2028 N N . ALA B 1 116 ? -7.633 -17.625 -10.922 1 97.88 116 ALA B N 1
ATOM 2029 C CA . ALA B 1 116 ? -8.43 -18.719 -10.359 1 97.88 116 ALA B CA 1
ATOM 2030 C C . ALA B 1 116 ? -8.375 -19.953 -11.242 1 97.88 116 ALA B C 1
ATOM 2032 O O . ALA B 1 116 ? -8.555 -21.078 -10.766 1 97.88 116 ALA B O 1
ATOM 2033 N N . ALA B 1 117 ? -8.078 -19.766 -12.5 1 98 117 ALA B N 1
ATOM 2034 C CA . ALA B 1 117 ? -7.992 -20.891 -13.445 1 98 117 ALA B CA 1
ATOM 2035 C C . ALA B 1 117 ? -6.664 -21.625 -13.297 1 98 117 ALA B C 1
ATOM 2037 O O . ALA B 1 117 ? -6.566 -22.812 -13.625 1 98 117 ALA B O 1
ATOM 2038 N N . HIS B 1 118 ? -5.656 -20.984 -12.742 1 98.44 118 HIS B N 1
ATOM 2039 C CA . HIS B 1 118 ? -4.32 -21.562 -12.82 1 98.44 118 HIS B CA 1
ATOM 2040 C C . HIS B 1 118 ? -3.709 -21.719 -11.43 1 98.44 118 HIS B C 1
ATOM 2042 O O . HIS B 1 118 ? -2.738 -22.469 -11.25 1 98.44 118 HIS B O 1
ATOM 2048 N N . LEU B 1 119 ? -4.238 -21 -10.453 1 98.56 119 LEU B N 1
ATOM 2049 C CA . LEU B 1 119 ? -3.701 -21.016 -9.094 1 98.56 119 LEU B CA 1
ATOM 2050 C C . LEU B 1 119 ? -4.711 -21.609 -8.117 1 98.56 119 LEU B C 1
ATOM 2052 O O . LEU B 1 119 ? -5.918 -21.422 -8.273 1 98.56 119 LEU B O 1
ATOM 2056 N N . SER B 1 120 ? -4.168 -22.328 -7.125 1 98.25 120 SER B N 1
ATOM 2057 C CA . SER B 1 120 ? -5.023 -22.734 -6.016 1 98.25 120 SER B CA 1
ATOM 2058 C C . SER B 1 120 ? -5.469 -21.531 -5.188 1 98.25 120 SER B C 1
ATOM 2060 O O . SER B 1 120 ? -4.898 -20.453 -5.301 1 98.25 120 SER B O 1
ATOM 2062 N N . LYS B 1 121 ? -6.465 -21.75 -4.367 1 97.5 121 LYS B N 1
ATOM 2063 C CA . LYS B 1 121 ? -6.938 -20.688 -3.473 1 97.5 121 LYS B CA 1
ATOM 2064 C C . LYS B 1 121 ? -5.816 -20.203 -2.551 1 97.5 121 LYS B C 1
ATOM 2066 O O . LYS B 1 121 ? -5.711 -19.016 -2.268 1 97.5 121 LYS B O 1
ATOM 2071 N N . ASN B 1 122 ? -5.004 -21.172 -2.121 1 98 122 ASN B N 1
ATOM 2072 C CA . ASN B 1 122 ? -3.883 -20.828 -1.259 1 98 122 ASN B CA 1
ATOM 2073 C C . ASN B 1 122 ? -2.854 -19.969 -1.998 1 98 122 ASN B C 1
ATOM 2075 O O . ASN B 1 122 ? -2.297 -19.031 -1.432 1 98 122 ASN B O 1
ATOM 2079 N N . GLU B 1 123 ? -2.59 -20.328 -3.203 1 98.75 123 GLU B N 1
ATOM 2080 C CA . GLU B 1 123 ? -1.65 -19.562 -4.016 1 98.75 123 GLU B CA 1
ATOM 2081 C C . GLU B 1 123 ? -2.174 -18.141 -4.277 1 98.75 123 GLU B C 1
ATOM 2083 O O . GLU B 1 123 ? -1.423 -17.172 -4.184 1 98.75 123 GLU B O 1
ATOM 2088 N N . ILE B 1 124 ? -3.445 -18 -4.59 1 98.75 124 ILE B N 1
ATOM 2089 C CA . ILE B 1 124 ? -4.039 -16.703 -4.836 1 98.75 124 ILE B CA 1
ATOM 2090 C C . ILE B 1 124 ? -3.938 -15.836 -3.578 1 98.75 124 ILE B C 1
ATOM 2092 O O . ILE B 1 124 ? -3.48 -14.695 -3.635 1 98.75 124 ILE B O 1
ATOM 2096 N N . SER B 1 125 ? -4.328 -16.422 -2.459 1 98.81 125 SER B N 1
ATOM 2097 C CA . SER B 1 125 ? -4.254 -15.695 -1.194 1 98.81 125 SER B CA 1
ATOM 2098 C C . SER B 1 125 ? -2.83 -15.242 -0.898 1 98.81 125 SER B C 1
ATOM 2100 O O . SER B 1 125 ? -2.605 -14.094 -0.513 1 98.81 125 SER B O 1
ATOM 2102 N N . ALA B 1 126 ? -1.881 -16.094 -1.076 1 98.88 126 ALA B N 1
ATOM 2103 C CA . ALA B 1 126 ? -0.482 -15.781 -0.792 1 98.88 126 ALA B CA 1
ATOM 2104 C C . ALA B 1 126 ? 0.027 -14.656 -1.694 1 98.88 126 ALA B C 1
ATOM 2106 O O . ALA B 1 126 ? 0.689 -13.727 -1.227 1 98.88 126 ALA B O 1
ATOM 2107 N N . VAL B 1 127 ? -0.311 -14.719 -2.969 1 98.94 127 VAL B N 1
ATOM 2108 C CA . VAL B 1 127 ? 0.134 -13.711 -3.932 1 98.94 127 VAL B CA 1
ATOM 2109 C C . VAL B 1 127 ? -0.51 -12.367 -3.609 1 98.94 127 VAL B C 1
ATOM 2111 O O . VAL B 1 127 ? 0.149 -11.328 -3.672 1 98.94 127 VAL B O 1
ATOM 2114 N N . GLU B 1 128 ? -1.767 -12.367 -3.277 1 98.94 128 GLU B N 1
ATOM 2115 C CA . GLU B 1 128 ? -2.461 -11.125 -2.957 1 98.94 128 GLU B CA 1
ATOM 2116 C C . GLU B 1 128 ? -1.898 -10.492 -1.688 1 98.94 128 GLU B C 1
ATOM 2118 O O . GLU B 1 128 ? -1.655 -9.281 -1.648 1 98.94 128 GLU B O 1
ATOM 2123 N N . TRP B 1 129 ? -1.605 -11.305 -0.701 1 98.94 129 TRP B N 1
ATOM 2124 C CA . TRP B 1 129 ? -1.038 -10.773 0.534 1 98.94 129 TRP B CA 1
ATOM 2125 C C . TRP B 1 129 ? 0.387 -10.273 0.309 1 98.94 129 TRP B C 1
ATOM 2127 O O . TRP B 1 129 ? 0.783 -9.242 0.848 1 98.94 129 TRP B O 1
ATOM 2137 N N . LEU B 1 130 ? 1.157 -11.031 -0.431 1 98.94 130 LEU B N 1
ATOM 2138 C CA . LEU B 1 130 ? 2.488 -10.562 -0.794 1 98.94 130 LEU B CA 1
ATOM 2139 C C . LEU B 1 130 ? 2.42 -9.188 -1.453 1 98.94 130 LEU B C 1
ATOM 2141 O O . LEU B 1 130 ? 3.23 -8.312 -1.152 1 98.94 130 LEU B O 1
ATOM 2145 N N . SER B 1 131 ? 1.444 -9 -2.32 1 98.94 131 SER B N 1
ATOM 2146 C CA . SER B 1 131 ? 1.263 -7.738 -3.029 1 98.94 131 SER B CA 1
ATOM 2147 C C . SER B 1 131 ? 0.941 -6.602 -2.066 1 98.94 131 SER B C 1
ATOM 2149 O O . SER B 1 131 ? 1.469 -5.496 -2.203 1 98.94 131 SER B O 1
ATOM 2151 N N . VAL B 1 132 ? 0.076 -6.871 -1.083 1 98.94 132 VAL B N 1
ATOM 2152 C CA . VAL B 1 132 ? -0.276 -5.883 -0.071 1 98.94 132 VAL B CA 1
ATOM 2153 C C . VAL B 1 132 ? 0.977 -5.449 0.687 1 98.94 132 VAL B C 1
ATOM 2155 O O . VAL B 1 132 ? 1.234 -4.254 0.843 1 98.94 132 VAL B O 1
ATOM 2158 N N . VAL B 1 133 ? 1.787 -6.367 1.053 1 98.94 133 VAL B N 1
ATOM 2159 C CA . VAL B 1 133 ? 2.92 -6.117 1.938 1 98.94 133 VAL B CA 1
ATOM 2160 C C . VAL B 1 133 ? 4.02 -5.387 1.176 1 98.94 133 VAL B C 1
ATOM 2162 O O . VAL B 1 133 ? 4.582 -4.406 1.673 1 98.94 133 VAL B O 1
ATOM 2165 N N . ILE B 1 134 ? 4.34 -5.801 -0.032 1 98.94 134 ILE B N 1
ATOM 2166 C CA . ILE B 1 134 ? 5.414 -5.16 -0.779 1 98.94 134 ILE B CA 1
ATOM 2167 C C . ILE B 1 134 ? 5.016 -3.725 -1.122 1 98.94 134 ILE B C 1
ATOM 2169 O O . ILE B 1 134 ? 5.863 -2.826 -1.132 1 98.94 134 ILE B O 1
ATOM 2173 N N . ASN B 1 135 ? 3.738 -3.504 -1.33 1 98.94 135 ASN B N 1
ATOM 2174 C CA . ASN B 1 135 ? 3.309 -2.139 -1.615 1 98.94 135 ASN B CA 1
ATOM 2175 C C . ASN B 1 135 ? 3.389 -1.256 -0.373 1 98.94 135 ASN B C 1
ATOM 2177 O O . ASN B 1 135 ? 3.582 -0.044 -0.479 1 98.94 135 ASN B O 1
ATOM 2181 N N . ALA B 1 136 ? 3.215 -1.812 0.814 1 98.94 136 ALA B N 1
ATOM 2182 C CA . ALA B 1 136 ? 3.492 -1.061 2.035 1 98.94 136 ALA B CA 1
ATOM 2183 C C . ALA B 1 136 ? 4.969 -0.697 2.133 1 98.94 136 ALA B C 1
ATOM 2185 O O . ALA B 1 136 ? 5.316 0.454 2.41 1 98.94 136 ALA B O 1
ATOM 2186 N N . TRP B 1 137 ? 5.855 -1.619 1.816 1 98.94 137 TRP B N 1
ATOM 2187 C CA . TRP B 1 137 ? 7.293 -1.386 1.877 1 98.94 137 TRP B CA 1
ATOM 2188 C C . TRP B 1 137 ? 7.715 -0.323 0.869 1 98.94 137 TRP B C 1
ATOM 2190 O O . TRP B 1 137 ? 8.562 0.524 1.167 1 98.94 137 TRP B O 1
ATOM 2200 N N . ASN B 1 138 ? 7.145 -0.402 -0.318 1 98.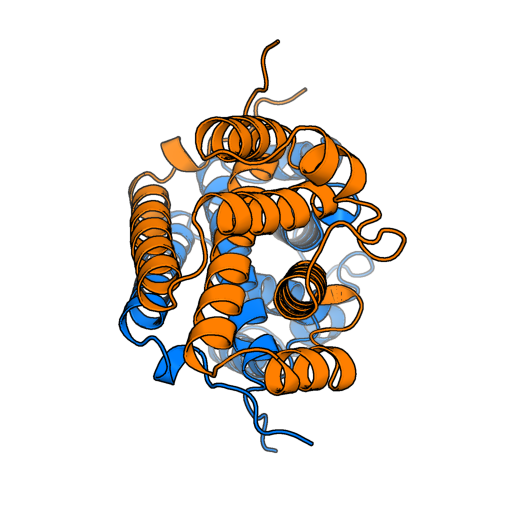94 138 ASN B N 1
ATOM 2201 C CA . ASN B 1 138 ? 7.48 0.601 -1.323 1 98.94 138 ASN B CA 1
ATOM 2202 C C . ASN B 1 138 ? 7.117 2.008 -0.855 1 98.94 138 ASN B C 1
ATOM 2204 O O . ASN B 1 138 ? 7.875 2.953 -1.074 1 98.94 138 ASN B O 1
ATOM 2208 N N . ARG B 1 139 ? 5.953 2.15 -0.23 1 98.88 139 ARG B N 1
ATOM 2209 C CA . ARG B 1 139 ? 5.523 3.459 0.25 1 98.88 139 ARG B CA 1
ATOM 2210 C C . ARG B 1 139 ? 6.414 3.943 1.39 1 98.88 139 ARG B C 1
ATOM 2212 O O . ARG B 1 139 ? 6.727 5.133 1.478 1 98.88 139 ARG B O 1
ATOM 2219 N N . ILE B 1 140 ? 6.887 3.047 2.254 1 98.88 140 ILE B N 1
ATOM 2220 C CA . ILE B 1 140 ? 7.805 3.398 3.334 1 98.88 140 ILE B CA 1
ATOM 2221 C C . ILE B 1 140 ? 9.133 3.859 2.748 1 98.88 140 ILE B C 1
ATOM 2223 O O . ILE B 1 140 ? 9.641 4.926 3.105 1 98.88 140 ILE B O 1
ATOM 2227 N N . ALA B 1 141 ? 9.648 3.09 1.842 1 98.69 141 ALA B N 1
ATOM 2228 C CA . ALA B 1 141 ? 10.977 3.355 1.283 1 98.69 141 ALA B CA 1
ATOM 2229 C C . ALA B 1 141 ? 10.969 4.641 0.458 1 98.69 141 ALA B C 1
ATOM 2231 O O . ALA B 1 141 ? 11.883 5.461 0.573 1 98.69 141 ALA B O 1
ATOM 2232 N N . ILE B 1 142 ? 9.984 4.812 -0.341 1 98.62 142 ILE B N 1
ATOM 2233 C CA . ILE B 1 142 ? 9.906 5.973 -1.225 1 98.62 142 ILE B CA 1
ATOM 2234 C C . ILE B 1 142 ? 9.719 7.242 -0.397 1 98.62 142 ILE B C 1
ATOM 2236 O O . ILE B 1 142 ? 10.398 8.242 -0.624 1 98.62 142 ILE B O 1
ATOM 2240 N N . SER B 1 143 ? 8.781 7.207 0.589 1 98.5 143 SER B N 1
ATOM 2241 C CA . SER B 1 143 ? 8.531 8.367 1.443 1 98.5 143 SER B CA 1
ATOM 2242 C C . SER B 1 143 ? 9.773 8.742 2.238 1 98.5 143 SER B C 1
ATOM 2244 O O . SER B 1 143 ? 10.047 9.922 2.461 1 98.5 143 SER B O 1
ATOM 2246 N N . SER B 1 144 ? 10.57 7.73 2.625 1 98.06 144 SER B N 1
ATOM 2247 C CA . SER B 1 144 ? 11.766 7.922 3.447 1 98.06 144 SER B CA 1
ATOM 2248 C C . SER B 1 144 ? 12.969 8.312 2.594 1 98.06 144 SER B C 1
ATOM 2250 O O . SER B 1 144 ? 14 8.734 3.121 1 98.06 144 SER B O 1
ATOM 2252 N N . ARG B 1 145 ? 12.844 8.133 1.312 1 96.94 145 ARG B N 1
ATOM 2253 C CA . ARG B 1 145 ? 13.961 8.328 0.396 1 96.94 145 ARG B CA 1
ATOM 2254 C C . ARG B 1 145 ? 15.172 7.5 0.822 1 96.94 145 ARG B C 1
ATOM 2256 O O . ARG B 1 145 ? 16.266 8.031 0.987 1 96.94 145 ARG B O 1
ATOM 2263 N N . TYR B 1 146 ? 14.914 6.199 0.969 1 96.31 146 TYR B N 1
ATOM 2264 C CA . TYR B 1 146 ? 16.031 5.312 1.284 1 96.31 146 TYR B CA 1
ATOM 2265 C C . TYR B 1 146 ? 17.125 5.418 0.234 1 96.31 146 TYR B C 1
ATOM 2267 O O . TYR B 1 146 ? 16.844 5.383 -0.967 1 96.31 146 TYR B O 1
ATOM 2275 N N . PRO B 1 147 ? 18.297 5.48 0.645 1 94.31 147 PRO B N 1
ATOM 2276 C CA . PRO B 1 147 ? 19.391 5.645 -0.315 1 94.31 147 PRO B CA 1
ATOM 2277 C C . PRO B 1 147 ? 19.766 4.34 -1.02 1 94.31 147 PRO B C 1
ATOM 2279 O O . PRO B 1 147 ? 19.672 3.266 -0.422 1 94.31 147 PRO B O 1
ATOM 2282 N N . VAL B 1 148 ? 20.047 4.422 -2.307 1 95.25 148 VAL B N 1
ATOM 2283 C CA . VAL B 1 148 ? 20.609 3.324 -3.096 1 95.25 148 VAL B CA 1
ATOM 2284 C C . VAL B 1 148 ? 22.016 3.682 -3.57 1 95.25 148 VAL B C 1
ATOM 2286 O O . VAL B 1 148 ? 22.172 4.426 -4.539 1 95.25 148 VAL B O 1
ATOM 2289 N N . LYS B 1 149 ? 22.906 3.164 -2.873 1 91.44 149 LYS B N 1
ATOM 2290 C CA . LYS B 1 149 ? 24.281 3.455 -3.215 1 91.44 149 LYS B CA 1
ATOM 2291 C C . LYS B 1 149 ? 24.844 2.426 -4.195 1 91.44 149 LYS B C 1
ATOM 2293 O O . LYS B 1 149 ? 24.547 1.233 -4.082 1 91.44 149 LYS B O 1
ATOM 2298 N N . ALA B 1 150 ? 25.578 2.971 -5.102 1 79.25 150 ALA B N 1
ATOM 2299 C CA . ALA B 1 150 ? 26.219 2.061 -6.055 1 79.25 150 ALA B CA 1
ATOM 2300 C C . ALA B 1 150 ? 27.328 1.26 -5.395 1 79.25 150 ALA B C 1
ATOM 2302 O O . ALA B 1 150 ? 27.953 1.728 -4.438 1 79.25 150 ALA B O 1
#

pLDDT: mean 97.71, std 4.14, range [61.75, 98.94]